Protein AF-A0A2S5A8N9-F1 (afdb_monomer)

Solvent-accessible surface area (backbone atoms only — not comparable to full-atom values): 14690 Å² total; per-residue (Å²): 132,89,46,43,62,28,32,38,26,41,40,69,71,53,72,90,40,63,68,54,30,44,54,48,50,25,69,64,72,44,32,20,32,38,29,32,30,73,55,51,66,60,57,28,61,76,68,68,67,80,70,84,58,56,66,45,78,74,49,72,46,85,36,83,78,82,72,50,54,31,35,38,30,32,80,50,50,66,60,55,53,46,37,74,74,45,44,80,60,39,80,76,36,64,66,72,43,70,89,41,86,98,49,81,75,54,74,66,56,53,51,49,50,61,57,58,67,74,49,52,47,33,42,35,36,55,69,50,98,82,55,77,84,33,33,37,40,38,34,86,31,40,32,42,46,41,70,70,88,88,62,45,37,69,60,51,48,47,50,72,37,69,60,56,77,80,57,48,60,60,51,51,53,48,49,51,52,51,51,51,52,34,47,61,39,57,20,74,42,38,36,40,31,42,42,74,34,85,86,40,77,38,44,47,58,84,44,56,65,81,40,51,54,69,54,46,52,51,52,62,73,64,38,89,74,46,48,75,40,52,53,32,49,43,72,78,31,68,68,57,27,61,72,48,41,89,58,66,73,84,32,49,33,36,36,34,63,51,68,77,78,109

Sequence (262 aa):
MGCDISILSKHNLNISNVETLAIDLSNRFGFTIEYGYYARTEYNQLLQNGLEEDFISLGLIDKQPFVKKYKLIDEKFQQKQLYKKFGESLFDKKEYWWWYDDEMPSQERITEEKKEFHITNYFLDIHSETAESSYLTIYDEIASSDLHYYSRWWRFCDTIQLRDNFENRYFQNFRKSVMKDTLLLGGEKAYFVNDQCNHLKGVGQGSENEYNWQELENYINSIESLEVISISRTVLDLNYQLNVRNREQRTLAFVDDFEDLL

Organism: NCBI:txid2080416

Secondary structure (DSSP, 8-state):
---PEEEEEE-----SSHHHHHHHHHHHH--EEEEEEEPPHHHHHHHT-----SEEEEEEE--SS---EEEEEETTHHHHHHHHHHGGGGGG-TTTTTTSTTSPPPHHHHHHHHHHTTS--EEEEES-TTSPP-EEEE-SSEEEE-SS----HHHHHHHHHH--HHHHHHHHHHHHHHHHHHHHHT-S-EEEEETT-TTSTTTTTT-GGGS-HHHHHHHHHH-TT-EEEEHHHHHH-HHHHHHHTT--GGGEEEEE--GGG-

Structure (mmCIF, N/CA/C/O backbone):
data_AF-A0A2S5A8N9-F1
#
_entry.id   AF-A0A2S5A8N9-F1
#
loop_
_atom_site.group_PDB
_atom_site.id
_atom_site.type_symbol
_atom_site.label_atom_id
_atom_site.label_alt_id
_atom_site.label_comp_id
_atom_site.label_asym_id
_atom_site.label_entity_id
_atom_site.label_seq_id
_atom_site.pdbx_PDB_ins_code
_atom_site.Cartn_x
_atom_site.Cartn_y
_atom_site.Cartn_z
_atom_site.occupancy
_atom_site.B_iso_or_equiv
_atom_site.auth_seq_id
_atom_site.auth_comp_id
_atom_site.auth_asym_id
_atom_site.auth_atom_id
_atom_site.pdbx_PDB_model_num
ATOM 1 N N . MET A 1 1 ? 23.007 3.398 5.510 1.00 53.69 1 MET A N 1
ATOM 2 C CA . MET A 1 1 ? 21.590 2.998 5.619 1.00 53.69 1 MET A CA 1
ATOM 3 C C . MET A 1 1 ? 21.126 2.645 4.216 1.00 53.69 1 MET A C 1
ATOM 5 O O . MET A 1 1 ? 21.576 3.302 3.282 1.00 53.69 1 MET A O 1
ATOM 9 N N . GLY A 1 2 ? 20.393 1.543 4.052 1.00 73.69 2 GLY A N 1
ATOM 10 C CA . GLY A 1 2 ? 19.827 1.163 2.754 1.00 73.69 2 GLY A CA 1
ATOM 11 C C . GLY A 1 2 ? 18.610 2.028 2.442 1.00 73.69 2 GLY A C 1
ATOM 12 O O . GLY A 1 2 ? 17.975 2.504 3.373 1.00 73.69 2 GLY A O 1
ATOM 13 N N . CYS A 1 3 ? 18.336 2.240 1.159 1.00 86.62 3 CYS A N 1
ATOM 14 C CA . CYS A 1 3 ? 17.140 2.915 0.664 1.00 86.62 3 CYS A CA 1
ATOM 15 C C . CYS A 1 3 ? 16.287 1.866 -0.058 1.00 86.62 3 CYS A C 1
ATOM 17 O O . CYS A 1 3 ? 16.830 1.100 -0.869 1.00 86.62 3 CYS A O 1
ATOM 19 N N . ASP A 1 4 ? 15.016 1.777 0.312 1.00 89.56 4 ASP A N 1
ATOM 20 C CA . ASP A 1 4 ? 14.056 0.794 -0.186 1.00 89.56 4 ASP A CA 1
ATOM 21 C C . ASP A 1 4 ? 13.170 1.374 -1.294 1.00 89.56 4 ASP A C 1
ATOM 23 O O . ASP A 1 4 ? 13.254 2.548 -1.660 1.00 89.56 4 ASP A O 1
ATOM 27 N N . ILE A 1 5 ? 12.401 0.485 -1.917 1.00 92.88 5 ILE A N 1
ATOM 28 C CA . ILE A 1 5 ? 11.484 0.809 -3.004 1.00 92.88 5 ILE A CA 1
ATOM 29 C C . ILE A 1 5 ? 10.086 0.810 -2.407 1.00 92.88 5 ILE A C 1
ATOM 31 O O . ILE A 1 5 ? 9.667 -0.222 -1.899 1.00 92.88 5 ILE A O 1
ATOM 35 N N . SER A 1 6 ? 9.355 1.909 -2.533 1.00 93.81 6 SER A N 1
ATOM 36 C CA . SER A 1 6 ? 7.923 1.927 -2.233 1.00 93.81 6 SER A CA 1
ATOM 37 C C . SER A 1 6 ? 7.142 1.753 -3.527 1.00 93.81 6 SER A C 1
ATOM 39 O O . SER A 1 6 ? 7.350 2.508 -4.484 1.00 93.81 6 SER A O 1
ATOM 41 N N . ILE A 1 7 ? 6.255 0.757 -3.567 1.00 96.31 7 ILE A N 1
ATOM 42 C CA . ILE A 1 7 ? 5.431 0.455 -4.742 1.00 96.31 7 ILE A CA 1
ATOM 43 C C . ILE A 1 7 ? 4.021 0.981 -4.504 1.00 96.31 7 ILE A C 1
ATOM 45 O O . ILE A 1 7 ? 3.298 0.465 -3.657 1.00 96.31 7 ILE A O 1
ATOM 49 N N . LEU A 1 8 ? 3.616 1.985 -5.272 1.00 97.62 8 LEU A N 1
ATOM 50 C CA . LEU A 1 8 ? 2.334 2.664 -5.121 1.00 97.62 8 LEU A CA 1
ATOM 51 C C . LEU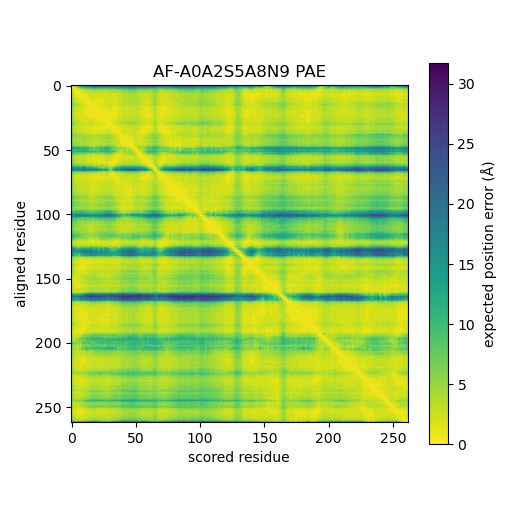 A 1 8 ? 1.438 2.363 -6.318 1.00 97.62 8 LEU A C 1
ATOM 53 O O . LEU A 1 8 ? 1.856 2.497 -7.468 1.00 97.62 8 LEU A O 1
ATOM 57 N N . SER A 1 9 ? 0.192 1.980 -6.072 1.00 97.81 9 SER A N 1
ATOM 58 C CA . SER A 1 9 ? -0.777 1.715 -7.139 1.00 97.81 9 SER A CA 1
ATOM 59 C C . SER A 1 9 ? -2.181 2.146 -6.747 1.00 97.81 9 SER A C 1
ATOM 61 O O . SER A 1 9 ? -2.520 2.204 -5.565 1.00 97.81 9 SER A O 1
ATOM 63 N N . LYS A 1 10 ? -3.008 2.443 -7.751 1.00 97.88 10 LYS A N 1
ATOM 64 C CA . LYS A 1 10 ? -4.439 2.648 -7.547 1.00 97.88 10 LYS A CA 1
ATOM 65 C C . LYS A 1 10 ? -5.107 1.324 -7.191 1.00 97.88 10 LYS A C 1
ATOM 67 O O . LYS A 1 10 ? -4.740 0.287 -7.742 1.00 97.88 10 LYS A O 1
ATOM 72 N N . HIS A 1 11 ? -6.151 1.367 -6.373 1.00 97.50 11 HIS A N 1
ATOM 73 C CA . HIS A 1 11 ? -7.049 0.230 -6.195 1.00 97.50 11 HIS A CA 1
ATOM 74 C C . HIS A 1 11 ? -8.526 0.605 -6.344 1.00 97.50 11 HIS A C 1
ATOM 76 O O . HIS A 1 11 ? -8.911 1.772 -6.348 1.00 97.50 11 HIS A O 1
ATOM 82 N N . ASN A 1 12 ? -9.376 -0.417 -6.434 1.00 97.12 12 ASN A N 1
ATOM 83 C CA . ASN A 1 12 ? -10.835 -0.308 -6.372 1.00 97.12 12 ASN A CA 1
ATOM 84 C C . ASN A 1 12 ? -11.443 -1.246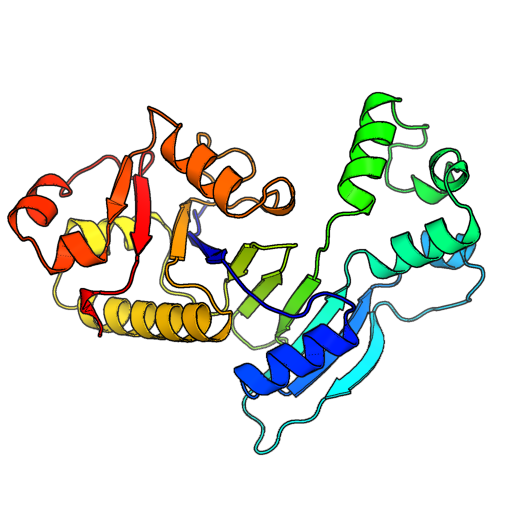 -5.312 1.00 97.12 12 ASN A C 1
ATOM 86 O O . ASN A 1 12 ? -12.569 -1.724 -5.462 1.00 97.12 12 ASN A O 1
ATOM 90 N N . LEU A 1 13 ? -10.662 -1.560 -4.274 1.00 97.12 13 LEU A N 1
ATOM 91 C CA . LEU A 1 13 ? -11.085 -2.387 -3.147 1.00 97.12 13 LEU A CA 1
ATOM 92 C C . LEU A 1 13 ? -12.302 -1.803 -2.420 1.00 97.12 13 LEU A C 1
ATOM 94 O O . LEU A 1 13 ? -12.455 -0.587 -2.300 1.00 97.12 13 LEU A O 1
ATOM 98 N N . ASN A 1 14 ? -13.142 -2.678 -1.872 1.00 96.12 14 ASN A N 1
ATOM 99 C CA . ASN A 1 14 ? -14.241 -2.264 -1.007 1.00 96.12 14 ASN A CA 1
ATOM 100 C C . ASN A 1 14 ? -13.755 -2.018 0.431 1.00 96.12 14 ASN A C 1
ATOM 102 O O . ASN A 1 14 ? -13.681 -2.933 1.248 1.00 96.12 14 ASN A O 1
ATOM 106 N N . ILE A 1 15 ? -13.479 -0.754 0.738 1.00 95.25 15 ILE A N 1
ATOM 107 C CA . ILE A 1 15 ? -12.908 -0.294 2.013 1.00 95.25 15 ILE A CA 1
ATOM 108 C C . ILE A 1 15 ? -13.946 0.136 3.065 1.00 95.25 15 ILE A C 1
ATOM 110 O O . ILE A 1 15 ? -13.590 0.725 4.086 1.00 95.25 15 ILE A O 1
ATOM 114 N N . SER A 1 16 ? -15.234 -0.159 2.846 1.00 94.31 16 SER A N 1
ATOM 115 C CA . SER A 1 16 ? -16.340 0.307 3.707 1.00 94.31 16 SER A CA 1
ATOM 116 C C . SER A 1 16 ? -16.209 -0.084 5.185 1.00 94.31 16 SER A C 1
ATOM 118 O O . SER A 1 16 ? -16.690 0.635 6.061 1.00 94.31 16 SER A O 1
ATOM 120 N N . ASN A 1 17 ? -15.580 -1.224 5.468 1.00 94.75 17 ASN A N 1
ATOM 121 C CA . ASN A 1 17 ? -15.125 -1.653 6.788 1.00 94.75 17 ASN A CA 1
ATOM 122 C C . ASN A 1 17 ? -14.114 -2.801 6.631 1.00 94.75 17 ASN A C 1
ATOM 124 O O . ASN A 1 17 ? -14.009 -3.409 5.562 1.00 94.75 17 ASN A O 1
ATOM 128 N N . VAL A 1 18 ? -13.420 -3.132 7.721 1.00 96.88 18 VAL A N 1
ATOM 129 C CA . VAL A 1 18 ? -12.362 -4.151 7.733 1.00 96.88 18 VAL A CA 1
ATOM 130 C C . VAL A 1 18 ? -12.840 -5.551 7.318 1.00 96.88 18 VAL A C 1
ATOM 132 O O . VAL A 1 18 ? -12.127 -6.247 6.604 1.00 96.88 18 VAL A O 1
ATOM 135 N N . GLU A 1 19 ? -14.056 -5.960 7.694 1.00 97.69 19 GLU A N 1
ATOM 136 C CA . GLU A 1 19 ? -14.619 -7.266 7.313 1.00 97.69 19 GLU A CA 1
ATOM 137 C C . GLU A 1 19 ? -14.869 -7.331 5.803 1.00 97.69 19 GLU A C 1
ATOM 139 O O . GLU A 1 19 ? -14.490 -8.290 5.132 1.00 97.69 19 GLU A O 1
ATOM 144 N N . THR A 1 20 ? -15.467 -6.278 5.248 1.00 97.75 20 THR A N 1
ATOM 145 C CA . THR A 1 20 ? -15.776 -6.200 3.817 1.00 97.75 20 THR A CA 1
ATOM 146 C C . THR A 1 20 ? -14.499 -6.176 2.982 1.00 97.75 20 THR A C 1
ATOM 148 O O . THR A 1 20 ? -14.413 -6.876 1.970 1.00 97.75 20 THR A O 1
ATOM 151 N N . LEU A 1 21 ? -13.482 -5.446 3.446 1.00 97.94 21 LEU A N 1
ATOM 152 C CA . LEU A 1 21 ? -12.165 -5.430 2.824 1.00 97.94 21 LEU A CA 1
ATOM 153 C C . LEU A 1 21 ? -11.481 -6.802 2.896 1.00 97.94 21 LEU A C 1
ATOM 155 O O . LEU A 1 21 ? -10.925 -7.260 1.897 1.00 97.94 21 LEU A O 1
ATOM 159 N N . ALA A 1 22 ? -11.558 -7.491 4.040 1.00 97.50 22 ALA A N 1
ATOM 160 C CA . ALA A 1 22 ? -11.022 -8.841 4.187 1.00 97.50 22 ALA A CA 1
ATOM 161 C C . ALA A 1 22 ? -11.667 -9.810 3.186 1.00 97.50 22 ALA A C 1
ATOM 163 O O . ALA A 1 22 ? -10.961 -10.592 2.546 1.00 97.50 22 ALA A O 1
ATOM 164 N N . ILE A 1 23 ? -12.993 -9.745 3.011 1.00 97.69 23 ILE A N 1
ATOM 165 C CA . ILE A 1 23 ? -13.718 -10.570 2.031 1.00 97.69 23 ILE A CA 1
ATOM 166 C C . ILE A 1 23 ? -13.233 -10.266 0.612 1.00 97.69 23 ILE A C 1
ATOM 168 O O . ILE A 1 23 ? -12.958 -11.199 -0.149 1.00 97.69 23 ILE A O 1
ATOM 172 N N . ASP A 1 24 ? -13.110 -8.987 0.255 1.00 97.69 24 ASP A N 1
ATOM 173 C CA . ASP A 1 24 ? -12.685 -8.565 -1.082 1.00 97.69 24 ASP A CA 1
ATOM 174 C C . ASP A 1 24 ? -11.254 -9.041 -1.399 1.00 97.69 24 ASP A C 1
ATOM 176 O O . ASP A 1 24 ? -11.030 -9.754 -2.382 1.00 97.69 24 ASP A O 1
ATOM 180 N N . LEU A 1 25 ? -10.297 -8.763 -0.508 1.00 96.06 25 LEU A N 1
ATOM 181 C CA . LEU A 1 25 ? -8.906 -9.210 -0.641 1.00 96.06 25 LEU A CA 1
ATOM 182 C C . LEU A 1 25 ? -8.797 -10.736 -0.697 1.00 96.06 25 LEU A C 1
ATOM 184 O O . LEU A 1 25 ? -8.117 -11.283 -1.568 1.00 96.06 25 LEU A O 1
ATOM 188 N N . SER A 1 26 ? -9.497 -11.442 0.193 1.00 94.88 26 SER A N 1
ATOM 189 C CA . SER A 1 26 ? -9.490 -12.905 0.230 1.00 94.88 26 SER A CA 1
ATOM 190 C C . SER A 1 26 ? -10.023 -13.507 -1.074 1.00 94.88 26 SER A C 1
ATOM 192 O O . SER A 1 26 ? -9.493 -14.508 -1.561 1.00 94.88 26 SER A O 1
ATOM 194 N N . ASN A 1 27 ? -11.037 -12.893 -1.688 1.00 94.69 27 ASN A N 1
ATOM 195 C CA . ASN A 1 27 ? -11.585 -13.344 -2.966 1.00 94.69 27 ASN A CA 1
ATOM 196 C C . ASN A 1 27 ? -10.664 -13.049 -4.155 1.00 94.69 27 ASN A C 1
ATOM 198 O O . ASN A 1 27 ? -10.559 -13.894 -5.043 1.00 94.69 27 ASN A O 1
ATOM 202 N N . ARG A 1 28 ? -9.988 -11.894 -4.168 1.00 94.56 28 ARG A N 1
ATOM 203 C CA . ARG A 1 28 ? -9.068 -11.499 -5.251 1.00 94.56 28 ARG A CA 1
ATOM 204 C C . ARG A 1 28 ? -7.766 -12.296 -5.226 1.00 94.56 28 ARG A C 1
ATOM 206 O O . ARG A 1 28 ? -7.332 -12.802 -6.257 1.00 94.56 28 ARG A O 1
ATOM 213 N N . PHE A 1 29 ? -7.161 -12.435 -4.050 1.00 92.00 29 PHE A N 1
ATOM 214 C CA . PHE A 1 29 ? -5.832 -13.030 -3.897 1.00 92.00 29 PHE A CA 1
ATOM 215 C C . PHE A 1 29 ? -5.847 -14.506 -3.486 1.00 92.00 29 PHE A C 1
ATOM 217 O O . PHE A 1 29 ? -4.835 -15.194 -3.621 1.00 92.00 29 PHE A O 1
ATOM 224 N N . GLY A 1 30 ? -6.975 -15.011 -2.977 1.00 91.00 30 GLY A N 1
ATOM 225 C CA . GLY A 1 30 ? -7.056 -16.361 -2.414 1.00 91.00 30 GLY A CA 1
ATOM 226 C C . GLY A 1 30 ? -6.365 -16.499 -1.052 1.00 91.00 30 GLY A C 1
ATOM 227 O O . GLY A 1 30 ? -5.980 -17.602 -0.672 1.00 91.00 30 GLY A O 1
ATOM 228 N N . PHE A 1 31 ? -6.175 -15.396 -0.325 1.00 90.94 31 PHE A N 1
ATOM 229 C CA . PHE A 1 31 ? -5.555 -15.397 1.001 1.00 90.94 31 PHE A CA 1
ATOM 230 C C . PHE A 1 31 ? -6.529 -15.854 2.090 1.00 90.94 31 PHE A C 1
ATOM 232 O O . PHE A 1 31 ? -7.708 -15.490 2.072 1.00 90.94 31 PHE A O 1
ATOM 239 N N . THR A 1 32 ? -6.010 -16.576 3.085 1.00 93.38 32 THR A N 1
ATOM 240 C CA . THR A 1 32 ? -6.675 -16.690 4.388 1.00 93.38 32 THR A CA 1
ATOM 241 C C . THR A 1 32 ? -6.392 -15.403 5.159 1.00 93.38 32 THR A C 1
ATOM 243 O O . THR A 1 32 ? -5.227 -15.037 5.325 1.00 93.38 32 THR A O 1
ATOM 246 N N . ILE A 1 33 ? -7.431 -14.708 5.619 1.00 95.06 33 ILE A N 1
ATOM 247 C CA . ILE A 1 33 ? -7.295 -13.399 6.273 1.00 95.06 33 ILE A CA 1
ATOM 248 C C . ILE A 1 33 ? -7.988 -13.430 7.628 1.00 95.06 33 ILE A C 1
ATOM 250 O O . ILE A 1 33 ? -9.201 -13.607 7.713 1.00 95.06 33 ILE A O 1
ATOM 254 N N . GLU A 1 34 ? -7.206 -13.242 8.684 1.00 96.31 34 GLU A N 1
ATOM 255 C CA . GLU A 1 34 ? -7.717 -12.857 9.997 1.00 96.31 34 GLU A CA 1
ATOM 256 C C . GLU A 1 34 ? -7.813 -11.337 10.041 1.00 96.31 34 GLU A C 1
ATOM 258 O O . GLU A 1 34 ? -6.854 -10.668 9.671 1.00 96.31 34 GLU A O 1
ATOM 263 N N . TYR A 1 35 ? -8.944 -10.777 10.453 1.00 97.69 35 TYR A N 1
ATOM 264 C CA . TYR A 1 35 ? -9.122 -9.328 10.469 1.00 97.69 35 TYR A CA 1
ATOM 265 C C . TYR A 1 35 ? -9.481 -8.818 11.858 1.00 97.69 35 TYR A C 1
ATOM 267 O O . TYR A 1 35 ? -10.176 -9.486 12.625 1.00 97.69 35 TYR A O 1
ATOM 275 N N . GLY A 1 36 ? -8.990 -7.629 12.193 1.00 97.12 36 GLY A N 1
ATOM 276 C CA . GLY A 1 36 ? -9.099 -7.086 13.539 1.00 97.12 36 GLY A CA 1
ATOM 277 C C . GLY A 1 36 ? -8.467 -5.710 13.688 1.00 97.12 36 GLY A C 1
ATOM 278 O O . GLY A 1 36 ? -8.361 -4.949 12.726 1.00 97.12 36 GLY A O 1
ATOM 279 N N . TYR A 1 37 ? -8.062 -5.389 14.911 1.00 95.50 37 TYR A N 1
ATOM 280 C CA . TYR A 1 37 ? -7.365 -4.146 15.238 1.00 95.50 37 TYR A CA 1
ATOM 281 C C . TYR A 1 37 ? -6.423 -4.342 16.426 1.00 95.50 37 TYR A C 1
ATOM 283 O O . TYR A 1 37 ? -6.650 -5.220 17.259 1.00 95.50 37 TYR A O 1
ATOM 291 N N . TYR A 1 38 ? -5.392 -3.504 16.532 1.00 93.19 38 TYR A N 1
ATOM 292 C CA . TYR A 1 38 ? -4.577 -3.441 17.743 1.00 93.19 38 TYR A CA 1
ATOM 293 C C . TYR A 1 38 ? -5.235 -2.542 18.789 1.00 93.19 38 TYR A C 1
ATOM 295 O O . TYR A 1 38 ? -5.602 -1.400 18.503 1.00 93.19 38 TYR A O 1
ATOM 303 N N . ALA A 1 39 ? -5.405 -3.061 20.000 1.00 92.62 39 ALA A N 1
ATOM 304 C CA . ALA A 1 39 ? -5.974 -2.327 21.108 1.00 92.62 39 ALA A CA 1
ATOM 305 C C . ALA A 1 39 ? -4.897 -1.566 21.891 1.00 92.62 39 ALA A C 1
ATOM 307 O O . ALA A 1 39 ? -3.873 -2.112 22.285 1.00 92.62 39 ALA A O 1
ATOM 308 N N . ARG A 1 40 ? -5.152 -0.284 22.152 1.00 90.19 40 ARG A N 1
ATOM 309 C CA . ARG A 1 40 ? -4.371 0.568 23.051 1.00 90.19 40 ARG A CA 1
ATOM 310 C C . ARG A 1 40 ? -5.029 0.604 24.423 1.00 90.19 40 ARG A C 1
ATOM 312 O O . ARG A 1 40 ? -6.237 0.842 24.528 1.00 90.19 40 ARG A O 1
ATOM 319 N N . THR A 1 41 ? -4.234 0.420 25.470 1.00 89.88 41 THR A N 1
ATOM 320 C CA . THR A 1 41 ? -4.689 0.419 26.867 1.00 89.88 41 THR A CA 1
ATOM 321 C C . THR A 1 41 ? -5.394 1.724 27.238 1.00 89.88 41 THR A C 1
ATOM 323 O O . THR A 1 41 ? -6.465 1.706 27.843 1.00 89.88 41 THR A O 1
ATOM 326 N N . GLU A 1 42 ? -4.845 2.860 26.823 1.00 90.81 42 GLU A N 1
ATOM 327 C CA . GLU A 1 42 ? -5.365 4.204 27.087 1.00 90.81 42 GLU A CA 1
ATOM 328 C C . GLU A 1 42 ? -6.733 4.405 26.419 1.00 90.81 42 GLU A C 1
ATOM 330 O O . GLU A 1 42 ? -7.684 4.914 27.021 1.00 90.81 42 GLU A O 1
ATOM 335 N N . TYR A 1 43 ? -6.884 3.909 25.189 1.00 92.81 43 TYR A N 1
ATOM 336 C CA . TYR A 1 43 ? -8.164 3.921 24.484 1.00 92.81 43 TYR A CA 1
ATOM 337 C C . TYR A 1 43 ? -9.172 2.961 25.117 1.00 92.81 43 TYR A C 1
ATOM 339 O O . TYR A 1 43 ? -10.344 3.314 25.251 1.00 92.81 43 TYR A O 1
ATOM 347 N N . ASN A 1 44 ? -8.738 1.787 25.577 1.00 93.06 44 ASN A N 1
ATOM 348 C CA . ASN A 1 44 ? -9.586 0.843 26.305 1.00 93.06 44 ASN A CA 1
ATOM 349 C C . ASN A 1 44 ? -10.114 1.431 27.619 1.00 93.06 44 ASN A C 1
ATOM 351 O O . ASN A 1 44 ? -11.285 1.229 27.949 1.00 93.06 44 ASN A O 1
ATOM 355 N N . GLN A 1 45 ? -9.300 2.205 28.343 1.00 92.19 45 GLN A N 1
ATOM 356 C CA . GLN A 1 45 ? -9.727 2.922 29.550 1.00 92.19 45 GLN A CA 1
ATOM 357 C C . GLN A 1 45 ? -10.818 3.955 29.234 1.00 92.19 45 GLN A C 1
ATOM 359 O O . GLN A 1 45 ? -11.861 3.978 29.894 1.00 92.19 45 GLN A O 1
ATOM 364 N N . LEU A 1 46 ? -10.632 4.756 28.180 1.00 93.25 46 LEU A N 1
ATOM 365 C CA . LEU A 1 46 ? -11.643 5.708 27.705 1.00 93.25 46 LEU A CA 1
ATOM 366 C C . LEU A 1 46 ? -12.929 5.011 27.225 1.00 93.25 46 LEU A C 1
ATOM 368 O O . LEU A 1 46 ? -14.047 5.478 27.489 1.00 93.25 46 LEU A O 1
ATOM 372 N N . LEU A 1 47 ? -12.796 3.874 26.542 1.00 94.31 47 LEU A N 1
ATOM 373 C CA . LEU A 1 47 ? -13.916 3.060 26.067 1.00 94.31 47 LEU A CA 1
ATOM 374 C C . LEU A 1 47 ? -14.612 2.297 27.201 1.00 94.31 47 LEU A C 1
ATOM 376 O O . LEU A 1 47 ? -15.822 2.093 27.097 1.00 94.31 47 LEU A O 1
ATOM 380 N N . GLN A 1 48 ? -13.912 2.010 28.302 1.00 92.75 48 GLN A N 1
ATOM 381 C CA . GLN A 1 48 ? -14.357 1.200 29.445 1.00 92.75 48 GLN A CA 1
ATOM 382 C C . GLN A 1 48 ? -14.682 -0.251 29.049 1.00 92.75 48 GLN A C 1
ATOM 384 O O . GLN A 1 48 ? -15.682 -0.811 29.492 1.00 92.75 48 GLN A O 1
ATOM 389 N N . ASN A 1 49 ? -13.862 -0.849 28.179 1.00 88.81 49 ASN A N 1
ATOM 390 C CA . ASN A 1 49 ? -14.115 -2.176 27.597 1.00 88.81 49 ASN A CA 1
ATOM 391 C C . ASN A 1 49 ? -13.255 -3.313 28.192 1.00 88.81 49 ASN A C 1
ATOM 393 O O . ASN A 1 49 ? -13.508 -4.468 27.870 1.00 88.81 49 ASN A O 1
ATOM 397 N N . GLY A 1 50 ? -12.288 -3.009 29.069 1.00 82.38 50 GLY A N 1
ATOM 398 C CA . GLY A 1 50 ? -11.517 -4.010 29.822 1.00 82.38 50 GLY A CA 1
ATOM 399 C C . GLY A 1 50 ? -10.712 -4.998 28.969 1.00 82.38 50 GLY A C 1
ATOM 400 O O . GLY A 1 50 ? -10.456 -6.104 29.428 1.00 82.38 50 GLY A O 1
ATOM 401 N N . LEU A 1 51 ? -10.362 -4.636 27.730 1.00 88.38 51 LEU A N 1
ATOM 402 C CA . LEU A 1 51 ? -9.591 -5.501 26.835 1.00 88.38 51 LEU A CA 1
ATOM 403 C C . LEU A 1 51 ? -8.113 -5.543 27.257 1.00 88.38 51 LEU A C 1
ATOM 405 O O . LEU A 1 51 ? -7.506 -4.490 27.467 1.00 88.38 51 LEU A O 1
ATOM 409 N N . GLU A 1 52 ? -7.557 -6.754 27.346 1.00 82.75 52 GLU A N 1
ATOM 410 C CA . GLU A 1 52 ? -6.165 -7.023 27.753 1.00 82.75 52 GLU A CA 1
ATOM 411 C C . GLU A 1 52 ? -5.281 -7.544 26.607 1.00 82.75 52 GLU A C 1
ATOM 413 O O . GLU A 1 52 ? -4.060 -7.513 26.716 1.00 82.75 52 GLU A O 1
ATOM 418 N N . GLU A 1 53 ? -5.878 -8.035 25.518 1.00 82.88 53 GLU A N 1
ATOM 419 C CA . GLU A 1 53 ? -5.144 -8.531 24.351 1.00 82.88 53 GLU A CA 1
ATOM 420 C C . GLU A 1 53 ? -4.664 -7.374 23.464 1.00 82.88 53 GLU A C 1
ATOM 422 O O . GLU A 1 53 ? -5.431 -6.454 23.170 1.00 82.88 53 GLU A O 1
ATOM 427 N N . ASP A 1 54 ? -3.420 -7.464 22.981 1.00 87.56 54 ASP A N 1
ATOM 428 C CA . ASP A 1 54 ? -2.850 -6.466 22.069 1.00 87.56 54 ASP A CA 1
ATOM 429 C C . ASP A 1 54 ? -3.590 -6.447 20.728 1.00 87.56 54 ASP A C 1
ATOM 431 O O . ASP A 1 54 ? -3.912 -5.381 20.217 1.00 87.56 54 ASP A O 1
ATOM 435 N N . PHE A 1 55 ? -3.882 -7.615 20.146 1.00 92.00 55 PHE A N 1
ATOM 436 C CA . PHE A 1 55 ? -4.639 -7.740 18.899 1.00 92.00 55 PHE A CA 1
ATOM 437 C C . PHE A 1 55 ? -6.023 -8.318 19.169 1.00 92.00 55 PHE A C 1
ATOM 439 O O . PHE A 1 55 ? -6.141 -9.435 19.662 1.00 92.00 55 PHE A O 1
ATOM 446 N N . ILE A 1 56 ? -7.062 -7.593 18.764 1.00 95.44 56 ILE A N 1
ATOM 447 C CA . ILE A 1 56 ? -8.452 -8.021 18.888 1.00 95.44 56 ILE A CA 1
ATOM 448 C C . ILE A 1 56 ? -8.920 -8.581 17.550 1.00 95.44 56 ILE A C 1
ATOM 450 O O . ILE A 1 56 ? -9.152 -7.837 16.593 1.00 95.44 56 ILE A O 1
ATOM 454 N N . SER A 1 57 ? -9.080 -9.902 17.500 1.00 95.69 57 SER A N 1
ATOM 455 C CA . SER A 1 57 ? -9.613 -10.602 16.332 1.00 95.69 57 SER A CA 1
ATOM 456 C C . SER A 1 57 ? -11.122 -10.372 16.216 1.00 95.69 57 SER A C 1
ATOM 458 O O . SER A 1 57 ? -11.883 -10.651 17.144 1.00 95.69 57 SER A O 1
ATOM 460 N N . LEU A 1 58 ? -11.561 -9.849 15.073 1.00 96.62 58 LEU A N 1
ATOM 461 C CA . LEU A 1 58 ? -12.975 -9.637 14.752 1.00 96.62 58 LEU A CA 1
ATOM 462 C C . LEU A 1 58 ? -13.550 -10.776 13.902 1.00 96.62 58 LEU A C 1
ATOM 464 O O . LEU A 1 58 ? -14.765 -10.974 13.886 1.00 96.62 58 LEU A O 1
ATOM 468 N N . GLY A 1 59 ? -12.695 -11.534 13.214 1.00 97.19 59 GLY A N 1
ATOM 469 C CA . GLY A 1 59 ? -13.096 -12.697 12.436 1.00 97.19 59 GLY A CA 1
ATOM 470 C C . GLY A 1 59 ? -11.974 -13.274 11.576 1.00 97.19 59 GLY A C 1
ATOM 471 O O . GLY A 1 59 ? -10.861 -12.752 11.509 1.00 97.19 59 GLY A O 1
ATOM 472 N N . LEU A 1 60 ? -12.287 -14.384 10.905 1.00 96.06 60 LEU A N 1
ATOM 473 C CA . LEU A 1 60 ? -11.369 -15.125 10.044 1.00 96.06 60 LEU A CA 1
ATOM 474 C C . LEU A 1 60 ? -12.088 -15.570 8.772 1.00 96.06 60 LEU A C 1
ATOM 476 O O . LEU A 1 60 ? -13.137 -16.211 8.830 1.00 96.06 60 LEU A O 1
ATOM 480 N N . ILE A 1 61 ? -11.471 -15.291 7.629 1.00 95.25 61 ILE A N 1
ATOM 481 C CA . ILE A 1 61 ? -11.879 -15.804 6.326 1.00 95.25 61 ILE A CA 1
ATOM 482 C C . ILE A 1 61 ? -10.886 -16.877 5.922 1.00 95.25 61 ILE A C 1
ATOM 484 O O . ILE A 1 61 ? -9.737 -16.577 5.593 1.00 95.25 61 ILE A O 1
ATOM 488 N N . ASP A 1 62 ? -11.332 -18.129 5.951 1.00 92.62 62 ASP A N 1
ATOM 489 C CA . ASP A 1 62 ? -10.494 -19.262 5.583 1.00 92.62 62 ASP A CA 1
ATOM 490 C C . ASP A 1 62 ? -10.605 -19.595 4.089 1.00 92.62 62 ASP A C 1
ATOM 492 O O . ASP A 1 62 ? -11.704 -19.768 3.552 1.00 92.62 62 ASP A O 1
ATOM 496 N N . LYS A 1 63 ? -9.458 -19.694 3.408 1.00 88.56 63 LYS A N 1
ATOM 497 C CA . LYS A 1 63 ? -9.353 -20.124 2.011 1.00 88.56 63 LYS A CA 1
ATOM 498 C C . LYS A 1 63 ? -8.571 -21.429 1.931 1.00 88.56 63 LYS A C 1
ATOM 500 O O . LYS A 1 63 ? -7.444 -21.530 2.407 1.00 88.56 63 LYS A O 1
ATOM 505 N N . GLN A 1 64 ? -9.175 -22.416 1.271 1.00 81.69 64 GLN A N 1
ATOM 506 C CA . GLN A 1 64 ? -8.575 -23.723 1.022 1.00 81.69 64 GLN A CA 1
ATOM 507 C C . GLN A 1 64 ? -8.361 -23.959 -0.481 1.00 81.69 64 GLN A C 1
ATOM 509 O O . GLN A 1 64 ? -9.248 -23.621 -1.270 1.00 81.69 64 GLN A O 1
ATOM 514 N N . PRO A 1 65 ? -7.242 -24.592 -0.889 1.00 76.00 65 PRO A N 1
ATOM 515 C CA . PRO A 1 65 ? -6.103 -24.997 -0.054 1.00 76.00 65 PRO A CA 1
ATOM 516 C C . PRO A 1 65 ? -5.280 -23.787 0.432 1.00 76.00 65 PRO A C 1
ATOM 518 O O . PRO A 1 65 ? -5.166 -22.800 -0.290 1.00 76.00 65 PRO A O 1
ATOM 521 N N . PHE A 1 66 ? -4.708 -23.869 1.640 1.00 61.19 66 PHE A N 1
ATOM 522 C CA . PHE A 1 66 ? -3.914 -22.787 2.242 1.00 61.19 66 PHE A CA 1
ATOM 523 C C . PHE A 1 66 ? -2.795 -22.294 1.311 1.00 61.19 66 PHE A C 1
ATOM 525 O O . PHE A 1 66 ? -1.839 -23.024 1.044 1.00 61.19 66 PHE A O 1
ATOM 532 N N . VAL A 1 67 ? -2.891 -21.039 0.857 1.00 68.94 67 VAL A N 1
ATOM 533 C CA . VAL A 1 67 ? -1.819 -20.379 0.094 1.00 68.94 67 VAL A CA 1
ATOM 534 C C . VAL A 1 67 ? -0.926 -19.576 1.039 1.00 68.94 67 VAL A C 1
ATOM 536 O O . VAL A 1 67 ? 0.259 -19.869 1.170 1.00 68.94 67 VAL A O 1
ATOM 539 N N . LYS A 1 68 ? -1.501 -18.584 1.728 1.00 83.50 68 LYS A N 1
ATOM 540 C CA . LYS A 1 68 ? -0.842 -17.733 2.729 1.00 83.50 68 LYS A CA 1
ATOM 541 C C . LYS A 1 68 ? -1.879 -17.206 3.725 1.00 83.50 68 LYS A C 1
ATOM 543 O O . LYS A 1 68 ? -3.020 -16.951 3.332 1.00 83.50 68 LYS A O 1
ATOM 548 N N . LYS A 1 69 ? -1.474 -17.036 4.990 1.00 89.50 69 LYS A N 1
ATOM 549 C CA . LYS A 1 69 ? -2.286 -16.407 6.042 1.00 89.50 69 LYS A CA 1
ATOM 550 C C . LYS A 1 69 ? -1.784 -14.986 6.306 1.00 89.50 69 LYS A C 1
ATOM 552 O O . LYS A 1 69 ? -0.598 -14.806 6.581 1.00 89.50 69 LYS A O 1
ATOM 557 N N . TYR A 1 70 ? -2.694 -14.022 6.271 1.00 92.81 70 TYR A N 1
ATOM 558 C CA . TYR A 1 70 ? -2.440 -12.618 6.588 1.00 92.81 70 TYR A CA 1
ATOM 559 C C . TYR A 1 70 ? -3.321 -12.149 7.754 1.00 92.81 70 TYR A C 1
ATOM 561 O O . TYR A 1 70 ? -4.378 -12.732 8.020 1.00 92.81 70 TYR A O 1
ATOM 569 N N . LYS A 1 71 ? -2.873 -11.097 8.439 1.00 94.69 71 LYS A N 1
ATOM 570 C CA . LYS A 1 71 ? -3.662 -10.283 9.361 1.00 94.69 71 LYS A CA 1
ATOM 571 C C . LYS A 1 71 ? -4.007 -8.964 8.679 1.00 94.69 71 LYS A C 1
ATOM 573 O O . LYS A 1 71 ? -3.104 -8.280 8.219 1.00 94.69 71 LYS A O 1
ATOM 578 N N . LEU A 1 72 ? -5.287 -8.616 8.618 1.00 97.19 72 LEU A N 1
ATOM 579 C CA . LEU A 1 72 ? -5.762 -7.311 8.163 1.00 97.19 72 LEU A CA 1
ATOM 580 C C . LEU A 1 72 ? -6.174 -6.470 9.372 1.00 97.19 72 LEU A C 1
ATOM 582 O O . LEU A 1 72 ? -7.063 -6.852 10.132 1.00 97.19 72 LEU A O 1
ATOM 586 N N . ILE A 1 73 ? -5.536 -5.322 9.538 1.00 96.62 73 ILE A N 1
ATOM 587 C CA . ILE A 1 73 ? -5.685 -4.446 10.696 1.00 96.62 73 ILE A CA 1
ATOM 588 C C . ILE A 1 73 ? -6.341 -3.138 10.250 1.00 96.62 73 ILE A C 1
ATOM 590 O O . ILE A 1 73 ? -5.891 -2.518 9.291 1.00 96.62 73 ILE A O 1
ATOM 594 N N . ASP A 1 74 ? -7.402 -2.711 10.937 1.00 96.25 74 ASP A N 1
ATOM 595 C CA . ASP A 1 74 ? -7.915 -1.335 10.848 1.00 96.25 74 ASP A CA 1
ATOM 596 C C . ASP A 1 74 ? -7.200 -0.468 11.888 1.00 96.25 74 ASP A C 1
ATOM 598 O O . ASP A 1 74 ? -7.553 -0.471 13.072 1.00 96.25 74 ASP A O 1
ATOM 602 N N . GLU A 1 75 ? -6.196 0.285 11.433 1.00 93.56 75 GLU A N 1
ATOM 603 C CA . GLU A 1 75 ? -5.348 1.146 12.274 1.00 93.56 75 GLU A CA 1
ATOM 604 C C . GLU A 1 75 ? -6.153 2.249 12.981 1.00 93.56 75 GLU A C 1
ATOM 606 O O . GLU A 1 75 ? -5.737 2.796 14.004 1.00 93.56 75 GLU A O 1
ATOM 611 N N . LYS A 1 76 ? -7.343 2.573 12.463 1.00 91.81 76 LYS A N 1
ATOM 612 C CA . LYS A 1 76 ? -8.211 3.640 12.973 1.00 91.81 76 LYS A CA 1
ATOM 613 C C . LYS A 1 76 ? -9.415 3.108 13.752 1.00 91.81 76 LYS A C 1
ATOM 615 O O . LYS A 1 76 ? -10.246 3.898 14.204 1.00 91.81 76 LYS A O 1
ATOM 620 N N . PHE A 1 77 ? -9.531 1.796 13.964 1.00 93.69 77 PHE A N 1
ATOM 621 C CA . PHE A 1 77 ? -10.737 1.182 14.530 1.00 93.69 77 PHE A CA 1
ATOM 622 C C . PHE A 1 77 ? -11.115 1.722 15.916 1.00 93.69 77 PHE A C 1
ATOM 624 O O . PHE A 1 77 ? -12.242 2.177 16.127 1.00 93.69 77 PHE A O 1
ATOM 631 N N . GLN A 1 78 ? -10.183 1.717 16.876 1.00 92.38 78 GLN A N 1
ATOM 632 C CA . GLN A 1 78 ? -10.467 2.224 18.225 1.00 92.38 78 GLN A CA 1
ATOM 633 C C . GLN A 1 78 ? -10.728 3.729 18.240 1.00 92.38 78 GLN A C 1
ATOM 635 O O . GLN A 1 78 ? -11.599 4.190 18.977 1.00 92.38 78 GLN A O 1
ATOM 640 N N . GLN A 1 79 ? -10.022 4.492 17.404 1.00 92.50 79 GLN A N 1
ATOM 641 C CA . GLN A 1 79 ? -10.255 5.926 17.257 1.00 92.50 79 GLN A CA 1
ATOM 642 C C . GLN A 1 79 ? -11.696 6.183 16.767 1.00 92.50 79 GLN A C 1
ATOM 644 O O . GLN A 1 79 ? -12.426 6.961 17.387 1.00 92.50 79 GLN A O 1
ATOM 649 N N . LYS A 1 80 ? -12.174 5.432 15.759 1.00 92.31 80 LYS A N 1
ATOM 650 C CA . LYS A 1 80 ? -13.580 5.438 15.296 1.00 92.31 80 LYS A CA 1
ATOM 651 C C . LYS A 1 80 ? -14.566 5.121 16.430 1.00 92.31 80 LYS A C 1
ATOM 653 O O . LYS A 1 80 ? -15.589 5.798 16.564 1.00 92.31 80 LYS A O 1
ATOM 658 N N . GLN A 1 81 ? -14.267 4.136 17.282 1.00 93.31 81 GLN A N 1
ATOM 659 C CA . GLN A 1 81 ? -15.104 3.814 18.448 1.00 93.31 81 GLN A CA 1
ATOM 660 C C . GLN A 1 81 ? -15.142 4.947 19.483 1.00 93.31 81 GLN A C 1
ATOM 662 O O . GLN A 1 81 ? -16.212 5.270 20.007 1.00 93.31 81 GLN A O 1
ATOM 667 N N . LEU A 1 82 ? -13.997 5.570 19.765 1.00 94.75 82 LEU A N 1
ATOM 668 C CA . LEU A 1 82 ? -13.895 6.697 20.689 1.00 94.75 82 LEU A CA 1
ATOM 669 C C . LEU A 1 82 ? -14.691 7.902 20.193 1.00 94.75 82 LEU A C 1
ATOM 671 O O . LEU A 1 82 ? -15.468 8.472 20.959 1.00 94.75 82 LEU A O 1
ATOM 675 N N . TYR A 1 83 ? -14.575 8.249 18.913 1.00 94.19 83 TYR A N 1
ATOM 676 C CA . TYR A 1 83 ? -15.348 9.348 18.334 1.00 94.19 83 TYR A CA 1
ATOM 677 C C . TYR A 1 83 ? -16.842 9.035 18.310 1.00 94.19 83 TYR A C 1
ATOM 679 O O . TYR A 1 83 ? -17.656 9.899 18.616 1.00 94.19 83 TYR A O 1
ATOM 687 N N . LYS A 1 84 ? -17.238 7.779 18.072 1.00 93.75 84 LYS A N 1
ATOM 688 C CA . LYS A 1 84 ? -18.642 7.369 18.226 1.00 93.75 84 LYS A CA 1
ATOM 689 C C . LYS A 1 84 ? -19.161 7.584 19.657 1.00 93.75 84 LYS A C 1
ATOM 691 O O . LYS A 1 84 ? -20.342 7.877 19.830 1.00 93.75 84 LYS A O 1
ATOM 696 N N . LYS A 1 85 ? -18.304 7.436 20.676 1.00 95.69 85 LYS A N 1
ATOM 697 C CA . LYS A 1 85 ? -18.656 7.619 22.097 1.00 95.69 85 LYS A CA 1
ATOM 698 C C . LYS A 1 85 ? -18.661 9.089 22.531 1.00 95.69 85 LYS A C 1
ATOM 700 O O . LYS A 1 85 ? -19.538 9.481 23.295 1.00 95.69 85 LYS A O 1
ATOM 705 N N . PHE A 1 86 ? -17.691 9.884 22.081 1.00 95.31 86 PHE A N 1
ATOM 706 C CA . PHE A 1 86 ? -17.442 11.239 22.596 1.00 95.31 86 PHE A CA 1
ATOM 707 C C . PHE A 1 86 ? -17.692 12.368 21.580 1.00 95.31 86 PHE A C 1
ATOM 709 O O . PHE A 1 86 ? -17.780 13.533 21.974 1.00 95.31 86 PHE A O 1
ATOM 716 N N . GLY A 1 87 ? -17.826 12.057 20.292 1.00 93.75 87 GLY A N 1
ATOM 717 C CA . GLY A 1 87 ? -17.907 13.042 19.212 1.00 93.75 87 GLY A CA 1
ATOM 718 C C . GLY A 1 87 ? -16.715 14.001 19.219 1.00 93.75 87 GLY A C 1
ATOM 719 O O . GLY A 1 87 ? -15.609 13.638 19.614 1.00 93.75 87 GLY A O 1
ATOM 720 N N . GLU A 1 88 ? -16.963 15.258 18.854 1.00 94.00 88 GLU A N 1
ATOM 721 C CA . GLU A 1 88 ? -15.949 16.325 18.841 1.00 94.00 88 GLU A CA 1
ATOM 722 C C . GLU A 1 88 ? -15.254 16.543 20.193 1.00 94.00 88 GLU A C 1
ATOM 724 O O . GLU A 1 88 ? -14.080 16.901 20.221 1.00 94.00 88 GLU A O 1
ATOM 729 N N . SER A 1 89 ? -15.940 16.271 21.311 1.00 95.00 89 SER A N 1
ATOM 730 C CA . SER A 1 89 ? -15.351 16.429 22.651 1.00 95.00 89 SER A CA 1
ATOM 731 C C . SER A 1 89 ? -14.216 15.442 22.938 1.00 95.00 89 SER A C 1
ATOM 733 O O . SER A 1 89 ? -13.516 15.591 23.937 1.00 95.00 89 SER A O 1
ATOM 735 N N . LEU A 1 90 ? -14.019 14.433 22.078 1.00 95.00 90 LEU A N 1
ATOM 736 C CA . LEU A 1 90 ? -12.872 13.531 22.147 1.00 95.00 90 LEU A CA 1
ATOM 737 C C . LEU A 1 90 ? -11.553 14.305 22.117 1.00 95.00 90 LEU A C 1
ATOM 739 O O . LEU A 1 90 ? -10.659 14.014 22.904 1.00 95.00 90 LEU A O 1
ATOM 743 N N . PHE A 1 91 ? -11.453 15.303 21.240 1.00 93.81 91 PHE A N 1
ATOM 744 C CA . PHE A 1 91 ? -10.210 16.033 21.007 1.00 93.81 91 PHE A CA 1
ATOM 745 C C . PHE A 1 91 ? -9.850 16.996 22.146 1.00 93.81 91 PHE A C 1
ATOM 747 O O . PHE A 1 91 ? -8.719 17.469 22.196 1.00 93.81 91 PHE A O 1
ATOM 754 N N . ASP A 1 92 ? -10.767 17.227 23.088 1.00 92.31 92 ASP A N 1
ATOM 755 C CA . ASP A 1 92 ? -10.519 18.000 24.309 1.00 92.31 92 ASP A CA 1
ATOM 756 C C . ASP A 1 92 ? -10.027 17.113 25.473 1.00 92.31 92 ASP A C 1
ATOM 758 O O . ASP A 1 92 ? -9.726 17.612 26.559 1.00 92.31 92 ASP A O 1
ATOM 762 N N . LYS A 1 93 ? -9.968 15.785 25.286 1.00 91.62 93 LYS A N 1
ATOM 763 C CA . LYS A 1 93 ? -9.554 14.833 26.325 1.00 91.62 93 LYS A CA 1
ATOM 764 C C . LYS A 1 93 ? -8.052 14.624 26.305 1.00 91.62 93 LYS A C 1
ATOM 766 O O . LYS A 1 93 ? -7.523 14.051 25.357 1.00 91.62 93 LYS A O 1
ATOM 771 N N . LYS A 1 94 ? -7.374 14.984 27.395 1.00 89.94 94 LYS A N 1
ATOM 772 C CA . LYS A 1 94 ? -5.933 14.738 27.549 1.00 89.94 94 LYS A CA 1
ATOM 773 C C . LYS A 1 94 ? -5.585 13.252 27.397 1.00 89.94 94 LYS A C 1
ATOM 775 O O . LYS A 1 94 ? -4.567 12.923 26.808 1.00 89.94 94 LYS A O 1
ATOM 780 N N . GLU A 1 95 ? -6.443 12.353 27.871 1.00 90.44 95 GLU A N 1
ATOM 781 C CA . GLU A 1 95 ? -6.225 10.905 27.791 1.00 90.44 95 GLU A CA 1
ATOM 782 C C . GLU A 1 95 ? -6.322 10.367 26.357 1.00 90.44 95 GLU A C 1
ATOM 784 O O . GLU A 1 95 ? -5.758 9.317 26.059 1.00 90.44 95 GLU A O 1
ATOM 789 N N . TYR A 1 96 ? -7.029 11.070 25.460 1.00 91.88 96 TYR A N 1
ATOM 790 C CA . TYR A 1 96 ? -6.977 10.744 24.037 1.00 91.88 96 TYR A CA 1
ATOM 791 C C . TYR A 1 96 ? -5.574 11.013 23.505 1.00 91.88 96 TYR A C 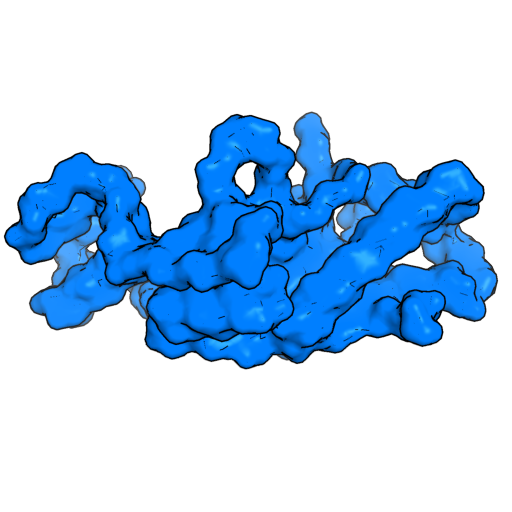1
ATOM 793 O O . TYR A 1 96 ? -5.032 10.157 22.830 1.00 91.88 96 TYR A O 1
ATOM 801 N N . TRP A 1 97 ? -4.966 12.135 23.888 1.00 92.31 97 TRP A N 1
ATOM 802 C CA . TRP A 1 97 ? -3.638 12.585 23.468 1.00 92.31 97 TRP A CA 1
ATOM 803 C C . TRP A 1 97 ? -2.490 11.988 24.286 1.00 92.31 97 TRP A C 1
ATOM 805 O O . TRP A 1 97 ? -1.481 12.646 24.511 1.00 92.31 97 TRP A O 1
ATOM 815 N N . TRP A 1 98 ? -2.614 10.743 24.745 1.00 86.56 98 TRP A N 1
ATOM 816 C CA . TRP A 1 98 ? -1.634 10.123 25.645 1.00 86.56 98 TRP A CA 1
ATOM 817 C C . TRP A 1 98 ? -0.200 10.061 25.079 1.00 86.56 98 TRP A C 1
ATOM 819 O O . TRP A 1 98 ? 0.751 9.977 25.850 1.00 86.56 98 TRP A O 1
ATOM 829 N N . TRP A 1 99 ? -0.034 10.119 23.751 1.00 84.25 99 TRP A N 1
ATOM 830 C CA . TRP A 1 99 ? 1.268 10.162 23.066 1.00 84.25 99 TRP A CA 1
ATOM 831 C C . TRP A 1 99 ? 1.842 11.577 22.897 1.00 84.25 99 TRP A C 1
ATOM 833 O O . TRP A 1 99 ? 2.931 11.722 22.345 1.00 84.25 99 TRP A O 1
ATOM 843 N N . TYR A 1 100 ? 1.109 12.616 23.297 1.00 82.38 100 TYR A N 1
ATOM 844 C CA . TYR A 1 100 ? 1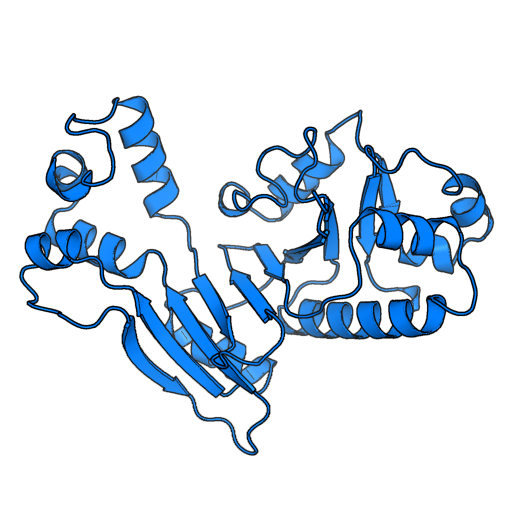.503 14.010 23.125 1.00 82.38 100 TYR A CA 1
ATOM 845 C C . TYR A 1 100 ? 2.012 14.568 24.460 1.00 82.38 100 TYR A C 1
ATOM 847 O O . TYR A 1 100 ? 1.213 14.868 25.341 1.00 82.38 100 TYR A O 1
ATOM 855 N N . ASP A 1 101 ? 3.342 14.637 24.597 1.00 73.50 101 ASP A N 1
ATOM 856 C CA . ASP A 1 101 ? 4.163 15.229 25.673 1.00 73.50 101 ASP A CA 1
ATOM 857 C C . ASP A 1 101 ? 3.413 15.867 26.864 1.00 73.50 101 ASP A C 1
ATOM 859 O O . ASP A 1 101 ? 3.480 17.076 27.037 1.00 73.50 101 ASP A O 1
ATOM 863 N N . ASP A 1 102 ? 2.705 15.082 27.692 1.00 76.94 102 ASP A N 1
ATOM 864 C CA . ASP A 1 102 ? 1.967 15.474 28.917 1.00 76.94 102 ASP A CA 1
ATOM 865 C C . ASP A 1 102 ? 1.106 16.771 28.883 1.00 76.94 102 ASP A C 1
ATOM 867 O O . ASP A 1 102 ? 0.488 17.153 29.887 1.00 76.94 102 ASP A O 1
ATOM 871 N N . GLU A 1 103 ? 0.982 17.425 27.738 1.00 85.50 103 GLU A N 1
ATOM 872 C CA . GLU A 1 103 ? 0.342 18.710 27.493 1.00 85.50 103 GLU A CA 1
ATOM 873 C C . GLU A 1 103 ? -0.721 18.546 26.406 1.00 85.50 103 GLU A C 1
ATOM 875 O O . GLU A 1 103 ? -0.719 17.598 25.625 1.00 85.50 103 GLU A O 1
ATOM 880 N N . MET A 1 104 ? -1.676 19.474 26.357 1.00 90.25 104 MET A N 1
ATOM 881 C CA . MET A 1 104 ? -2.631 19.477 25.253 1.00 90.25 104 MET A CA 1
ATOM 882 C C . MET A 1 104 ? -1.939 19.947 23.966 1.00 90.25 104 MET A C 1
ATOM 884 O O . MET A 1 104 ? -1.181 20.920 24.010 1.00 90.25 104 MET A O 1
ATOM 888 N N . PRO A 1 105 ? -2.225 19.321 22.813 1.00 91.62 105 PRO A N 1
ATOM 889 C CA . PRO A 1 105 ? -1.686 19.763 21.534 1.00 91.62 105 PRO A CA 1
ATOM 890 C C . PRO A 1 105 ? -2.168 21.150 21.120 1.00 91.62 105 PRO A C 1
ATOM 892 O O . PRO A 1 105 ? -3.183 21.668 21.592 1.00 91.62 105 PRO A O 1
ATOM 895 N N . SER A 1 106 ? -1.430 21.744 20.180 1.00 92.25 106 SER A N 1
ATOM 896 C CA . SER A 1 106 ? -1.825 22.999 19.545 1.00 92.25 106 SER A CA 1
ATOM 897 C C . SER A 1 106 ? -3.136 22.837 18.766 1.00 92.25 106 SER A C 1
ATOM 899 O O . SER A 1 106 ? -3.484 21.752 18.295 1.00 92.25 106 SER A O 1
ATOM 901 N N . GLN A 1 107 ? -3.851 23.945 18.556 1.00 92.62 107 GLN A N 1
ATOM 902 C CA . GLN A 1 107 ? -5.080 23.933 17.756 1.00 92.62 107 GLN A CA 1
ATOM 903 C C . GLN A 1 107 ? -4.840 23.468 16.308 1.00 92.62 107 GLN A C 1
ATOM 905 O O . GLN A 1 107 ? -5.727 22.880 15.688 1.00 92.62 107 GLN A O 1
ATOM 910 N N . GLU A 1 108 ? -3.645 23.727 15.777 1.00 93.06 108 GLU A N 1
ATOM 911 C CA . GLU A 1 108 ? -3.208 23.250 14.466 1.00 93.06 108 GLU A CA 1
ATOM 912 C C . GLU A 1 108 ? -3.141 21.718 14.442 1.00 93.06 108 GLU A C 1
ATOM 914 O O . GLU A 1 108 ? -3.840 21.109 13.634 1.00 93.06 108 GLU A O 1
ATOM 919 N N . ARG A 1 109 ? -2.458 21.087 15.411 1.00 91.56 109 ARG A N 1
ATOM 920 C CA . ARG A 1 109 ? -2.379 19.619 15.495 1.00 91.56 109 ARG A CA 1
ATOM 921 C C . ARG A 1 109 ? -3.739 18.966 15.739 1.00 91.56 109 ARG A C 1
ATOM 923 O O . ARG A 1 109 ? -4.033 17.930 15.152 1.00 91.56 109 ARG A O 1
ATOM 930 N N . ILE A 1 110 ? -4.602 19.576 16.555 1.00 92.31 110 ILE A N 1
ATOM 931 C CA . ILE A 1 110 ? -5.989 19.103 16.727 1.00 92.31 110 ILE A CA 1
ATOM 932 C C . ILE A 1 110 ? -6.733 19.125 15.385 1.00 92.31 110 ILE A C 1
ATOM 934 O O . ILE A 1 110 ? -7.503 18.217 15.078 1.00 92.31 110 ILE A O 1
ATOM 938 N N . THR A 1 111 ? -6.521 20.167 14.580 1.00 91.50 111 THR A N 1
ATOM 939 C CA . THR A 1 111 ? -7.161 20.302 13.266 1.00 91.50 111 THR A CA 1
ATOM 940 C C . THR A 1 111 ? -6.631 19.269 12.272 1.00 91.50 111 THR A C 1
ATOM 942 O O . THR A 1 111 ? -7.416 18.731 11.495 1.00 91.50 111 THR A O 1
ATOM 945 N N . GLU A 1 112 ? -5.333 18.972 12.298 1.00 88.75 112 GLU A N 1
ATOM 946 C CA . GLU A 1 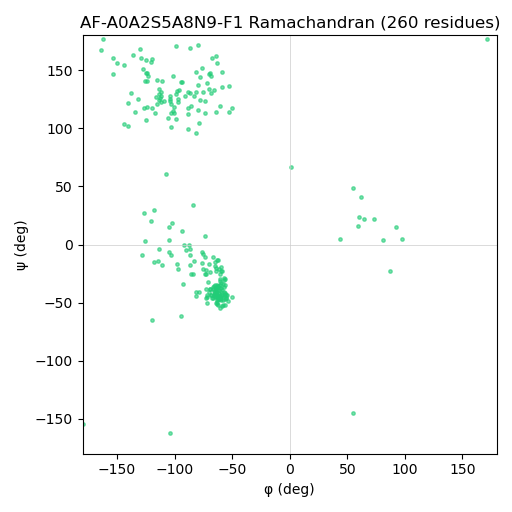112 ? -4.723 17.899 11.502 1.00 88.75 112 GLU A CA 1
ATOM 947 C C . GLU A 1 112 ? -5.265 16.527 11.892 1.00 88.75 112 GLU A C 1
ATOM 949 O O . GLU A 1 112 ? -5.755 15.804 11.031 1.00 88.75 112 GLU A O 1
ATOM 954 N N . GLU A 1 113 ? -5.294 16.209 13.187 1.00 89.69 113 GLU A N 1
ATOM 955 C CA . GLU A 1 113 ? -5.828 14.939 13.682 1.00 89.69 113 GLU A CA 1
ATOM 956 C C . GLU A 1 113 ? -7.281 14.737 13.241 1.00 89.69 113 GLU A C 1
ATOM 958 O O . GLU A 1 113 ? -7.642 13.654 12.797 1.00 89.69 113 GLU A O 1
ATOM 963 N N . LYS A 1 114 ? -8.115 15.786 13.282 1.00 89.50 114 LYS A N 1
ATOM 964 C CA . LYS A 1 114 ? -9.498 15.726 12.775 1.00 89.50 114 LYS A CA 1
ATOM 965 C C . LYS A 1 114 ? -9.575 15.402 11.284 1.00 89.50 114 LYS A C 1
ATOM 967 O O . LYS A 1 114 ? -10.512 14.728 10.866 1.00 89.50 114 LYS A O 1
ATOM 972 N N . LYS A 1 115 ? -8.624 15.883 10.479 1.00 85.25 115 LYS A N 1
ATOM 973 C CA . LYS A 1 115 ? -8.550 15.543 9.051 1.00 85.25 115 LYS A CA 1
ATOM 974 C C . LYS A 1 115 ? -8.105 14.094 8.870 1.00 85.25 115 LYS A C 1
ATOM 976 O O . LYS A 1 115 ? -8.791 13.339 8.190 1.00 85.25 115 LYS A O 1
ATOM 981 N N . GLU A 1 116 ? -7.014 13.705 9.528 1.00 82.56 116 GLU A N 1
ATOM 982 C CA . GLU A 1 116 ? -6.440 12.354 9.475 1.00 82.56 116 GLU A CA 1
ATOM 983 C C . GLU A 1 116 ? -7.414 11.280 9.982 1.00 82.56 116 GLU A C 1
ATOM 985 O O . GLU A 1 116 ? -7.404 10.147 9.506 1.00 82.56 116 GLU A O 1
ATOM 990 N N . PHE A 1 117 ? -8.282 11.638 10.929 1.00 81.06 117 PHE A N 1
ATOM 991 C CA . PHE A 1 117 ? -9.256 10.744 11.549 1.00 81.06 117 PHE A CA 1
ATOM 992 C C . PHE A 1 117 ? -10.218 10.095 10.546 1.00 81.06 117 PHE A C 1
ATOM 994 O O . PHE A 1 117 ? -10.664 8.963 10.744 1.00 81.06 117 PHE A O 1
ATOM 1001 N N . HIS A 1 118 ? -10.565 10.820 9.482 1.00 77.44 118 HIS A N 1
ATOM 1002 C CA . HIS A 1 118 ? -11.507 10.349 8.470 1.00 77.44 118 HIS A CA 1
ATOM 1003 C C . HIS A 1 118 ? -10.852 9.523 7.368 1.00 77.44 118 HIS A C 1
ATOM 1005 O O . HIS A 1 118 ? -11.572 8.928 6.569 1.00 77.44 118 HIS A O 1
ATOM 1011 N N . ILE A 1 119 ? -9.522 9.472 7.339 1.00 82.44 119 ILE A N 1
ATOM 1012 C CA . ILE A 1 119 ? -8.789 8.781 6.292 1.00 82.44 119 ILE A CA 1
ATOM 1013 C C . ILE A 1 119 ? -8.760 7.288 6.606 1.00 82.44 119 ILE A C 1
ATOM 1015 O O . ILE A 1 119 ? -8.442 6.863 7.724 1.00 82.44 119 ILE A O 1
ATOM 1019 N N . THR A 1 120 ? -9.093 6.478 5.609 1.00 86.94 120 THR A N 1
ATOM 1020 C CA . THR A 1 120 ? -8.947 5.031 5.712 1.00 86.94 120 THR A CA 1
ATOM 1021 C C . THR A 1 120 ? -7.474 4.660 5.807 1.00 86.94 120 THR A C 1
ATOM 1023 O O . THR A 1 120 ? -6.659 5.128 5.019 1.00 86.94 120 THR A O 1
ATOM 1026 N N . ASN A 1 121 ? -7.131 3.787 6.752 1.00 92.56 121 ASN A N 1
ATOM 1027 C CA . ASN A 1 121 ? -5.804 3.197 6.841 1.00 92.56 121 ASN A CA 1
ATOM 1028 C C . ASN A 1 121 ? -5.937 1.748 7.318 1.00 92.56 121 ASN A C 1
ATOM 1030 O O . ASN A 1 121 ? -6.222 1.498 8.494 1.00 92.56 121 ASN A O 1
ATOM 1034 N N . TYR A 1 122 ? -5.785 0.811 6.385 1.00 96.06 122 TYR A N 1
ATOM 1035 C CA . TYR A 1 122 ? -5.708 -0.609 6.694 1.00 96.06 122 TYR A CA 1
ATOM 1036 C C . TYR A 1 122 ? -4.305 -1.137 6.423 1.00 96.06 122 TYR A C 1
ATOM 1038 O O . TYR A 1 122 ? -3.698 -0.810 5.404 1.00 96.06 122 TYR A O 1
ATOM 1046 N N . PHE A 1 123 ? -3.833 -2.016 7.298 1.00 95.81 123 PHE A N 1
ATOM 1047 C CA . PHE A 1 123 ? -2.536 -2.665 7.175 1.00 95.81 123 PHE A CA 1
ATOM 1048 C C . PHE A 1 123 ? -2.722 -4.180 7.078 1.00 95.81 123 PHE A C 1
ATOM 1050 O O . PHE A 1 123 ? -3.276 -4.812 7.978 1.00 95.81 123 PHE A O 1
ATOM 1057 N N . LEU A 1 124 ? -2.311 -4.767 5.958 1.00 95.06 124 LEU A N 1
ATOM 1058 C CA . LEU A 1 124 ? -2.302 -6.209 5.743 1.00 95.06 124 LEU A CA 1
ATOM 1059 C C . LEU A 1 124 ? -0.874 -6.718 5.940 1.00 95.06 124 LEU A C 1
ATOM 1061 O O . LEU A 1 124 ? 0.003 -6.356 5.166 1.00 95.06 124 LEU A O 1
ATOM 1065 N N . ASP A 1 125 ? -0.660 -7.594 6.916 1.00 92.56 125 ASP A N 1
ATOM 1066 C CA . ASP A 1 125 ? 0.658 -8.144 7.251 1.00 92.56 125 ASP A CA 1
ATOM 1067 C C . ASP A 1 125 ? 0.642 -9.672 7.287 1.00 92.56 125 ASP A C 1
ATOM 1069 O O . ASP A 1 125 ? -0.384 -10.307 7.556 1.00 92.56 125 ASP A O 1
ATOM 1073 N N . ILE A 1 126 ? 1.773 -10.298 6.987 1.00 88.25 126 ILE A N 1
ATOM 1074 C CA . ILE A 1 126 ? 1.886 -11.752 6.968 1.00 88.25 126 ILE A CA 1
ATOM 1075 C C . ILE A 1 126 ? 1.816 -12.319 8.392 1.00 88.25 126 ILE A C 1
ATOM 1077 O O . ILE A 1 126 ? 2.499 -11.878 9.307 1.00 88.25 126 ILE A O 1
ATOM 1081 N N . HIS A 1 127 ? 1.015 -13.367 8.603 1.00 78.12 127 HIS A N 1
ATOM 1082 C CA . HIS A 1 127 ? 0.831 -13.974 9.932 1.00 78.12 127 HIS A CA 1
ATOM 1083 C C . HIS A 1 127 ? 2.062 -14.803 10.400 1.00 78.12 127 HIS A C 1
ATOM 1085 O O . HIS A 1 127 ? 1.998 -15.515 11.400 1.00 78.12 127 HIS A O 1
ATOM 1091 N N . SER A 1 128 ? 3.191 -14.787 9.685 1.00 70.44 128 SER A N 1
ATOM 1092 C CA . SER A 1 128 ? 4.346 -15.645 9.983 1.00 70.44 128 SER A CA 1
ATOM 1093 C C . SER A 1 128 ? 5.542 -14.840 10.477 1.00 70.44 128 SER A C 1
ATOM 1095 O O . SER A 1 128 ? 6.088 -14.040 9.728 1.00 70.44 128 SER A O 1
ATOM 1097 N N . GLU A 1 129 ? 6.032 -15.166 11.675 1.00 59.00 129 GLU A N 1
ATOM 1098 C CA . GLU A 1 129 ? 7.283 -14.627 12.242 1.00 59.00 129 GLU A CA 1
ATOM 1099 C C . GLU A 1 129 ? 8.541 -15.010 11.435 1.00 59.00 129 GLU A C 1
ATOM 1101 O O . GLU A 1 129 ? 9.619 -14.469 11.661 1.00 59.00 129 GLU A O 1
ATOM 1106 N N . THR A 1 130 ? 8.425 -15.968 10.510 1.00 53.88 130 THR A N 1
ATOM 1107 C CA . THR A 1 130 ? 9.555 -16.511 9.730 1.00 53.88 130 THR A CA 1
ATOM 1108 C C . THR A 1 130 ? 9.479 -16.197 8.239 1.00 53.88 130 THR A C 1
ATOM 1110 O O . THR A 1 130 ? 10.383 -16.570 7.493 1.00 53.88 130 THR A O 1
ATOM 1113 N N . ALA A 1 131 ? 8.400 -15.557 7.783 1.00 60.50 131 ALA A N 1
ATOM 1114 C CA . ALA A 1 131 ? 8.293 -15.150 6.392 1.00 60.50 131 ALA A CA 1
ATOM 1115 C C . ALA A 1 131 ? 9.058 -13.843 6.162 1.00 60.50 131 ALA A C 1
ATOM 1117 O O . ALA A 1 131 ? 9.140 -12.999 7.051 1.00 60.50 131 ALA A O 1
ATOM 1118 N N . GLU A 1 132 ? 9.610 -13.676 4.958 1.00 64.19 132 GLU A N 1
ATOM 1119 C CA . GLU A 1 132 ? 10.077 -12.364 4.506 1.00 64.19 132 GLU A CA 1
ATOM 1120 C C . GLU A 1 132 ? 8.936 -11.351 4.670 1.00 64.19 132 GLU A C 1
ATOM 1122 O O . GLU A 1 132 ? 7.780 -11.669 4.366 1.00 64.19 132 GLU A O 1
ATOM 1127 N N . SER A 1 133 ? 9.261 -10.162 5.188 1.00 67.88 133 SER A N 1
ATOM 1128 C CA . SER A 1 133 ? 8.303 -9.077 5.409 1.00 67.88 133 SER A CA 1
ATOM 1129 C C . SER A 1 133 ? 7.505 -8.837 4.129 1.00 67.88 133 SER A C 1
ATOM 1131 O O . SER A 1 133 ? 8.086 -8.524 3.092 1.00 67.88 133 SER A O 1
ATOM 1133 N N . SER A 1 134 ? 6.193 -9.042 4.202 1.00 84.88 134 SER A N 1
ATOM 1134 C CA . SER A 1 134 ? 5.275 -8.959 3.071 1.00 84.88 134 SER A CA 1
ATOM 1135 C C . SER A 1 134 ? 4.013 -8.291 3.579 1.00 84.88 134 SER A C 1
ATOM 1137 O O . SER A 1 134 ? 3.215 -8.928 4.269 1.00 84.88 134 SER A O 1
ATOM 1139 N N . TYR A 1 135 ? 3.866 -7.009 3.263 1.00 90.88 135 TYR A N 1
ATOM 1140 C CA . TYR A 1 135 ? 2.743 -6.212 3.730 1.00 90.88 135 TYR A CA 1
ATOM 1141 C C . TYR A 1 135 ? 2.154 -5.343 2.621 1.00 90.88 135 TYR A C 1
ATOM 1143 O O . TYR A 1 135 ? 2.750 -5.139 1.561 1.00 90.88 135 TYR A O 1
ATOM 1151 N N . LEU A 1 136 ? 0.942 -4.866 2.871 1.00 94.38 136 LEU A N 1
ATOM 1152 C CA . LEU A 1 136 ? 0.199 -3.964 2.005 1.00 94.38 136 LEU A CA 1
ATOM 1153 C C . LEU A 1 136 ? -0.523 -2.945 2.888 1.00 94.38 136 LEU A C 1
ATOM 1155 O O . LEU A 1 136 ? -1.339 -3.323 3.728 1.00 94.38 136 LEU A O 1
ATOM 1159 N N . THR A 1 137 ? -0.250 -1.664 2.671 1.00 95.25 137 THR A N 1
ATOM 1160 C CA . THR A 1 137 ? -0.996 -0.563 3.287 1.00 95.25 137 THR A CA 1
ATOM 1161 C C . THR A 1 137 ? -2.037 -0.055 2.297 1.00 95.25 137 THR A C 1
ATOM 1163 O O . THR A 1 137 ? -1.732 0.150 1.121 1.00 95.25 137 THR A O 1
ATOM 1166 N N . ILE A 1 138 ? -3.275 0.116 2.755 1.00 96.56 138 ILE A N 1
ATOM 1167 C CA . ILE A 1 138 ? -4.434 0.445 1.921 1.00 96.56 138 ILE A CA 1
ATOM 1168 C C . ILE A 1 138 ? -5.079 1.719 2.463 1.00 96.56 138 ILE A C 1
ATOM 1170 O O . ILE A 1 138 ? -5.564 1.745 3.600 1.00 96.56 138 ILE A O 1
ATOM 1174 N N . TYR A 1 139 ? -5.101 2.746 1.622 1.00 94.44 139 TYR A N 1
ATOM 1175 C CA . TYR A 1 139 ? -5.743 4.033 1.866 1.00 94.44 139 TYR A CA 1
ATOM 1176 C C . TYR A 1 139 ? -7.064 4.130 1.084 1.00 94.44 139 TYR A C 1
ATOM 1178 O O . TYR A 1 139 ? -7.628 3.111 0.688 1.00 94.44 139 TYR A O 1
ATOM 1186 N N . ASP A 1 140 ? -7.603 5.336 0.884 1.00 93.00 140 ASP A N 1
ATOM 1187 C CA . ASP A 1 140 ? -8.898 5.500 0.208 1.00 93.00 140 ASP A CA 1
ATOM 1188 C C . ASP A 1 140 ? -8.860 5.051 -1.269 1.00 93.00 140 ASP A C 1
ATOM 1190 O O . ASP A 1 140 ? -9.751 4.335 -1.730 1.00 93.00 140 ASP A O 1
ATOM 1194 N N . GLU A 1 141 ? -7.817 5.441 -2.012 1.00 94.44 141 GLU A N 1
ATOM 1195 C CA . GLU A 1 141 ? -7.624 5.057 -3.425 1.00 94.44 141 GLU A CA 1
ATOM 1196 C C . GLU A 1 141 ? -6.241 4.460 -3.733 1.00 94.44 141 GLU A C 1
ATOM 1198 O O . GLU A 1 141 ? -6.009 3.975 -4.846 1.00 94.44 141 GLU A O 1
ATOM 1203 N N . ILE A 1 142 ? -5.314 4.522 -2.774 1.00 96.56 142 ILE A N 1
ATOM 1204 C CA . ILE A 1 142 ? -3.897 4.197 -2.952 1.00 96.56 142 ILE A CA 1
ATOM 1205 C C . ILE A 1 142 ? -3.550 2.957 -2.135 1.00 96.56 142 ILE A C 1
ATOM 1207 O O . ILE A 1 142 ? -3.868 2.859 -0.953 1.00 96.56 142 ILE A O 1
ATOM 1211 N N . ALA A 1 143 ? -2.838 2.032 -2.765 1.00 96.31 143 ALA A N 1
ATOM 1212 C CA . ALA A 1 143 ? -2.221 0.886 -2.124 1.00 96.31 143 ALA A CA 1
ATOM 1213 C C . ALA A 1 143 ? -0.697 1.024 -2.194 1.00 96.31 143 ALA A C 1
ATOM 1215 O O . ALA A 1 143 ? -0.144 1.175 -3.288 1.00 96.31 143 ALA A O 1
ATOM 1216 N N . SER A 1 144 ? -0.039 0.934 -1.038 1.00 95.31 144 SER A N 1
ATOM 1217 C CA . SER A 1 144 ? 1.414 0.812 -0.915 1.00 95.31 144 SER A CA 1
ATOM 1218 C C . SER A 1 144 ? 1.770 -0.645 -0.642 1.00 95.31 144 SER A C 1
ATOM 1220 O O . SER A 1 144 ? 1.354 -1.210 0.370 1.00 95.31 144 SER A O 1
ATOM 1222 N N . SER A 1 145 ? 2.468 -1.281 -1.578 1.00 93.06 145 SER A N 1
ATOM 1223 C CA . SER A 1 145 ? 2.676 -2.727 -1.600 1.00 93.06 145 SER A CA 1
ATOM 1224 C C . SER A 1 145 ? 4.143 -3.093 -1.430 1.00 93.06 145 SER A C 1
ATOM 1226 O O . SER A 1 145 ? 4.951 -2.836 -2.314 1.00 93.06 145 SER A O 1
ATOM 1228 N N . ASP A 1 146 ? 4.434 -3.867 -0.392 1.00 90.38 146 ASP A N 1
ATOM 1229 C CA . ASP A 1 146 ? 5.715 -4.546 -0.188 1.00 90.38 146 ASP A CA 1
ATOM 1230 C C . ASP A 1 146 ? 5.529 -6.071 -0.171 1.00 90.38 146 ASP A C 1
ATOM 1232 O O . ASP A 1 146 ? 6.270 -6.824 0.459 1.00 90.38 146 ASP A O 1
ATOM 1236 N N . LEU A 1 147 ? 4.523 -6.570 -0.900 1.00 89.94 147 LEU A N 1
ATOM 1237 C CA . LEU A 1 147 ? 4.251 -8.006 -1.009 1.00 89.94 147 LEU A CA 1
ATOM 1238 C C . LEU A 1 147 ? 5.387 -8.790 -1.688 1.00 89.94 147 LEU A C 1
ATOM 1240 O O . LEU A 1 147 ? 5.510 -10.004 -1.484 1.00 89.94 147 LEU A O 1
ATOM 1244 N N . HIS A 1 148 ? 6.208 -8.098 -2.480 1.00 89.94 148 HIS A N 1
ATOM 1245 C CA . HIS A 1 148 ? 7.309 -8.654 -3.250 1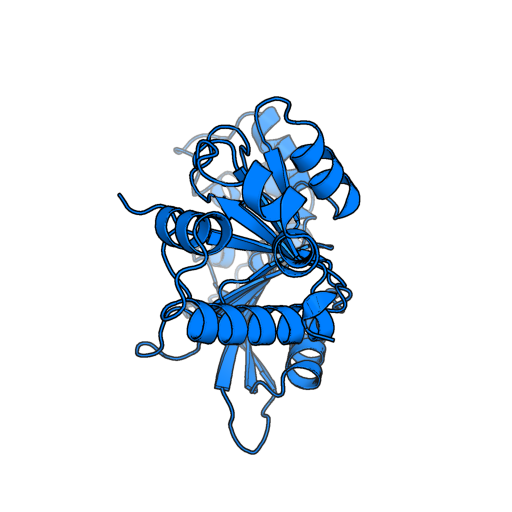.00 89.94 148 HIS A CA 1
ATOM 1246 C C . HIS A 1 148 ? 8.578 -7.831 -3.056 1.00 89.94 148 HIS A C 1
ATOM 1248 O O . HIS A 1 148 ? 8.602 -6.642 -3.352 1.00 89.94 148 HIS A O 1
ATOM 1254 N N . TYR A 1 149 ? 9.658 -8.493 -2.645 1.00 88.88 149 TYR A N 1
ATOM 1255 C CA . TYR A 1 149 ? 10.977 -7.879 -2.574 1.00 88.88 149 TYR A CA 1
ATOM 1256 C C . TYR A 1 149 ? 11.777 -8.146 -3.855 1.00 88.88 149 TYR A C 1
ATOM 1258 O O . TYR A 1 149 ? 11.769 -9.259 -4.386 1.00 88.88 149 TYR A O 1
ATOM 1266 N N . TYR A 1 150 ? 12.504 -7.134 -4.331 1.00 90.50 150 TYR A N 1
ATOM 1267 C CA . TYR A 1 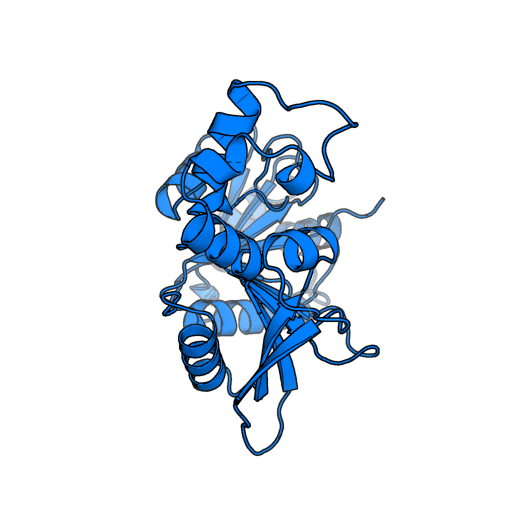150 ? 13.490 -7.288 -5.405 1.00 90.50 150 TYR A CA 1
ATOM 1268 C C . TYR A 1 150 ? 14.889 -6.905 -4.934 1.00 90.50 150 TYR A C 1
ATOM 1270 O O . TYR A 1 150 ? 15.789 -7.742 -4.873 1.00 90.50 150 TYR A O 1
ATOM 1278 N N . SER A 1 151 ? 15.083 -5.630 -4.605 1.00 90.56 151 SER A N 1
ATOM 1279 C CA . SER A 1 151 ? 16.372 -5.092 -4.194 1.00 90.56 151 SER A CA 1
ATOM 1280 C C . SER A 1 151 ? 16.201 -3.759 -3.471 1.00 90.56 151 SER A C 1
ATOM 1282 O O . SER A 1 151 ? 15.116 -3.195 -3.422 1.00 90.56 151 SER A O 1
ATOM 1284 N N . ARG A 1 152 ? 17.309 -3.196 -2.985 1.00 91.88 152 ARG A N 1
ATOM 1285 C CA . ARG A 1 152 ? 17.382 -1.777 -2.601 1.00 91.88 152 ARG A CA 1
ATOM 1286 C C . ARG A 1 152 ? 17.265 -0.863 -3.833 1.00 91.88 152 ARG A C 1
ATOM 1288 O O . ARG A 1 152 ? 17.573 -1.296 -4.951 1.00 91.88 152 ARG A O 1
ATOM 1295 N N . TRP A 1 153 ? 16.909 0.403 -3.618 1.00 93.69 153 TRP A N 1
ATOM 1296 C CA . TRP A 1 153 ? 16.665 1.419 -4.653 1.00 93.69 153 TRP A CA 1
ATOM 1297 C C . TRP A 1 153 ? 17.789 1.544 -5.693 1.00 93.69 153 TRP A C 1
ATOM 1299 O O . TRP A 1 153 ? 17.537 1.561 -6.896 1.00 93.69 153 TRP A O 1
ATOM 1309 N N . TRP A 1 154 ? 19.050 1.565 -5.252 1.00 91.94 154 TRP A N 1
ATOM 1310 C CA . TRP A 1 154 ? 20.199 1.746 -6.151 1.00 91.94 154 TRP A CA 1
ATOM 1311 C C . TRP A 1 154 ? 20.339 0.594 -7.152 1.00 91.94 154 TRP A C 1
ATOM 1313 O O . TRP A 1 154 ? 20.546 0.814 -8.342 1.00 91.94 154 TRP A O 1
ATOM 1323 N N . ARG A 1 155 ? 20.134 -0.647 -6.690 1.00 91.44 155 ARG A N 1
ATOM 1324 C CA . ARG A 1 155 ? 20.173 -1.827 -7.563 1.00 91.44 155 ARG A CA 1
ATOM 1325 C C . ARG A 1 155 ? 18.967 -1.880 -8.502 1.00 91.44 155 ARG A C 1
ATOM 1327 O O . ARG A 1 155 ? 19.108 -2.325 -9.640 1.00 91.44 155 ARG A O 1
ATOM 1334 N N . PHE A 1 156 ? 17.814 -1.386 -8.060 1.00 93.62 156 PHE A N 1
ATOM 1335 C CA . PHE A 1 156 ? 16.631 -1.238 -8.905 1.00 93.62 156 PHE A CA 1
ATOM 1336 C C . PHE A 1 156 ? 16.891 -0.251 -10.050 1.00 93.62 156 PHE A C 1
ATOM 1338 O O . PHE A 1 156 ? 16.695 -0.594 -11.217 1.00 93.62 156 PHE A O 1
ATOM 1345 N N . CYS A 1 157 ? 17.458 0.917 -9.730 1.00 93.94 157 CYS A N 1
ATOM 1346 C CA . CYS A 1 157 ? 17.903 1.899 -10.718 1.00 93.94 157 CYS A CA 1
ATOM 1347 C C . CYS A 1 157 ? 18.902 1.300 -11.713 1.00 93.94 157 CYS A C 1
ATOM 1349 O O . CYS A 1 157 ? 18.692 1.399 -12.922 1.00 93.94 157 CYS A O 1
ATOM 1351 N N . ASP A 1 158 ? 19.964 0.653 -11.219 1.00 91.75 158 ASP A N 1
ATOM 1352 C CA . ASP A 1 158 ? 20.989 0.025 -12.062 1.00 91.75 158 ASP A CA 1
ATOM 1353 C C . ASP A 1 158 ? 20.383 -0.994 -13.028 1.00 91.75 158 ASP A C 1
ATOM 1355 O O . ASP A 1 158 ? 20.755 -1.043 -14.198 1.00 91.75 158 ASP A O 1
ATOM 1359 N N . THR A 1 159 ? 19.429 -1.797 -12.561 1.00 92.12 159 THR A N 1
ATOM 1360 C CA . THR A 1 159 ? 18.795 -2.837 -13.379 1.00 92.12 159 THR A CA 1
ATOM 1361 C C . THR A 1 159 ? 18.062 -2.237 -14.577 1.00 92.12 159 THR A C 1
ATOM 1363 O O . THR A 1 159 ? 18.222 -2.715 -15.704 1.00 92.12 159 THR A O 1
ATOM 1366 N N . ILE A 1 160 ? 17.316 -1.152 -14.357 1.00 92.38 160 ILE A N 1
ATOM 1367 C CA . ILE A 1 160 ? 16.567 -0.452 -15.408 1.00 92.38 160 ILE A CA 1
ATOM 1368 C C . ILE A 1 160 ? 17.520 0.304 -16.347 1.00 92.38 160 ILE A C 1
ATOM 1370 O O . ILE A 1 160 ? 17.374 0.236 -17.573 1.00 92.38 160 ILE A O 1
ATOM 1374 N N . GLN A 1 161 ? 18.520 0.992 -15.787 1.00 91.56 161 GLN A N 1
ATOM 1375 C CA . GLN A 1 161 ? 19.462 1.807 -16.554 1.00 91.56 161 GLN A CA 1
ATOM 1376 C C . GLN A 1 161 ? 20.449 0.962 -17.374 1.00 91.56 161 GLN A C 1
ATOM 1378 O O . GLN A 1 161 ? 20.684 1.268 -18.541 1.00 91.56 161 GLN A O 1
ATOM 1383 N N . LEU A 1 162 ? 21.035 -0.094 -16.805 1.00 85.69 162 LEU A N 1
ATOM 1384 C CA . LEU A 1 162 ? 22.142 -0.842 -17.419 1.00 85.69 162 LEU A CA 1
ATOM 1385 C C . LEU A 1 162 ? 21.680 -2.050 -18.241 1.00 85.69 162 LEU A C 1
ATOM 1387 O O . LEU A 1 162 ? 22.277 -2.334 -19.279 1.00 85.69 162 LEU A O 1
ATOM 1391 N N . ARG A 1 163 ? 20.599 -2.723 -17.819 1.00 74.12 163 ARG A N 1
ATOM 1392 C CA . ARG A 1 163 ? 20.056 -3.942 -18.451 1.00 74.12 163 ARG A CA 1
ATOM 1393 C C . ARG A 1 163 ? 21.055 -5.092 -18.613 1.00 74.12 163 ARG A C 1
ATOM 1395 O O . ARG A 1 163 ? 21.126 -5.720 -19.670 1.00 74.12 163 ARG A O 1
ATOM 1402 N N . ASP A 1 164 ? 21.788 -5.424 -17.556 1.00 66.88 164 ASP A N 1
ATOM 1403 C CA . ASP A 1 164 ? 22.640 -6.615 -17.564 1.00 66.88 164 ASP A CA 1
ATOM 1404 C C . ASP A 1 164 ? 21.807 -7.915 -17.580 1.00 66.88 164 ASP A C 1
ATOM 1406 O O . ASP A 1 164 ? 20.891 -8.122 -16.780 1.00 66.88 164 ASP A O 1
ATOM 1410 N N . ASN A 1 165 ? 22.142 -8.829 -18.499 1.00 57.84 165 ASN A N 1
ATOM 1411 C CA . ASN A 1 165 ? 21.326 -10.001 -18.856 1.00 57.84 165 ASN A CA 1
ATOM 1412 C C . ASN A 1 165 ? 21.022 -10.993 -17.708 1.00 57.84 165 ASN A C 1
ATOM 1414 O O . ASN A 1 165 ? 20.053 -11.743 -17.815 1.00 57.84 165 ASN A O 1
ATOM 1418 N N . PHE A 1 166 ? 21.820 -11.038 -16.633 1.00 52.78 166 PHE A N 1
ATOM 1419 C CA . PHE A 1 166 ? 21.601 -11.975 -15.516 1.00 52.78 166 PHE A CA 1
ATOM 1420 C C . PHE A 1 166 ? 20.493 -11.505 -14.559 1.00 52.78 166 PHE A C 1
ATOM 1422 O O . PHE A 1 166 ? 19.645 -12.296 -14.150 1.00 52.78 166 PHE A O 1
ATOM 1429 N N . GLU A 1 167 ? 20.448 -10.206 -14.264 1.00 65.81 167 GLU A N 1
ATOM 1430 C CA . GLU A 1 167 ? 19.433 -9.584 -13.399 1.00 65.81 167 GLU A CA 1
ATOM 1431 C C . GLU A 1 167 ? 18.065 -9.489 -14.077 1.00 65.81 167 GLU A C 1
ATOM 1433 O O . GLU A 1 167 ? 17.024 -9.501 -13.421 1.00 65.81 167 GLU A O 1
ATOM 1438 N N . ASN A 1 168 ? 18.059 -9.459 -15.411 1.00 73.81 168 ASN A N 1
ATOM 1439 C CA . ASN A 1 168 ? 16.863 -9.184 -16.196 1.00 73.81 168 ASN A CA 1
ATOM 1440 C C . ASN A 1 168 ? 15.756 -10.238 -15.991 1.00 73.81 168 ASN A C 1
ATOM 1442 O O . ASN A 1 168 ? 14.583 -9.891 -15.919 1.00 73.81 168 ASN A O 1
ATOM 1446 N N . ARG A 1 169 ? 16.093 -11.526 -15.806 1.00 81.88 169 ARG A N 1
ATOM 1447 C CA . ARG A 1 169 ? 15.068 -12.559 -15.543 1.00 81.88 169 ARG A CA 1
ATOM 1448 C C . ARG A 1 169 ? 14.411 -12.390 -14.169 1.00 81.88 169 ARG A C 1
ATOM 1450 O O . ARG A 1 169 ? 13.194 -12.525 -14.065 1.00 81.88 169 ARG A O 1
ATOM 1457 N N . TYR A 1 170 ? 15.198 -12.120 -13.128 1.00 86.75 170 TYR A N 1
ATOM 1458 C CA . TYR A 1 170 ? 14.666 -11.902 -11.778 1.00 86.75 170 TYR A CA 1
ATOM 1459 C C . TYR A 1 170 ? 13.810 -10.640 -11.731 1.00 86.75 170 TYR A C 1
ATOM 1461 O O . TYR A 1 170 ? 12.700 -10.676 -11.205 1.00 86.75 170 TYR A O 1
ATOM 1469 N N . PHE A 1 171 ? 14.277 -9.571 -12.374 1.00 91.38 171 PHE A N 1
ATOM 1470 C CA . PHE A 1 171 ? 13.536 -8.326 -12.506 1.00 91.38 171 PHE A CA 1
ATOM 1471 C C . PHE A 1 171 ? 12.219 -8.499 -13.274 1.00 91.38 171 PHE A C 1
ATOM 1473 O O . PHE A 1 171 ? 11.179 -8.033 -12.822 1.00 91.38 171 PHE A O 1
ATOM 1480 N N . GLN A 1 172 ? 12.219 -9.233 -14.391 1.00 91.56 172 GLN A N 1
ATOM 1481 C CA . GLN A 1 172 ? 10.988 -9.543 -15.125 1.00 91.56 172 GLN A CA 1
ATOM 1482 C C . GLN A 1 172 ? 9.996 -10.356 -14.289 1.00 91.56 172 GLN A C 1
ATOM 1484 O O . GLN A 1 172 ? 8.800 -10.082 -14.331 1.00 91.56 172 GLN A O 1
ATOM 1489 N N . ASN A 1 173 ? 10.466 -11.347 -13.526 1.00 92.44 173 ASN A N 1
ATOM 1490 C CA . ASN A 1 173 ? 9.594 -12.121 -12.641 1.00 92.44 173 ASN A CA 1
ATOM 1491 C C . ASN A 1 173 ? 9.010 -11.251 -11.524 1.00 92.44 173 ASN A C 1
ATOM 1493 O O . ASN A 1 173 ? 7.820 -11.352 -11.245 1.00 92.44 173 ASN A O 1
ATOM 1497 N N . PHE A 1 174 ? 9.823 -10.375 -10.932 1.00 94.44 174 PHE A N 1
ATOM 1498 C CA . PHE A 1 174 ? 9.361 -9.386 -9.964 1.00 94.44 174 PHE A CA 1
ATOM 1499 C C . PHE A 1 174 ? 8.278 -8.479 -10.566 1.00 94.44 174 PHE A C 1
ATOM 1501 O O . PHE A 1 174 ? 7.178 -8.415 -10.022 1.00 94.44 174 PHE A O 1
ATOM 1508 N N . ARG A 1 175 ? 8.532 -7.869 -11.733 1.00 95.75 175 ARG A N 1
ATOM 1509 C CA . ARG A 1 175 ? 7.555 -7.008 -12.420 1.00 95.75 175 ARG A CA 1
ATOM 1510 C C . ARG A 1 175 ? 6.258 -7.740 -12.752 1.00 95.75 175 ARG A C 1
ATOM 1512 O O . ARG A 1 175 ? 5.192 -7.168 -12.585 1.00 95.75 175 ARG A O 1
ATOM 1519 N N . LYS A 1 176 ? 6.319 -9.010 -13.166 1.00 96.69 176 LYS A N 1
ATOM 1520 C CA . LYS A 1 176 ? 5.117 -9.830 -13.411 1.00 96.69 176 LYS A CA 1
ATOM 1521 C C . LYS A 1 176 ? 4.297 -10.066 -12.145 1.00 96.69 176 LYS A C 1
ATOM 1523 O O . LYS A 1 176 ? 3.071 -10.077 -12.223 1.00 96.69 176 LYS A O 1
ATOM 1528 N N . SER A 1 177 ? 4.951 -10.264 -11.002 1.00 95.69 177 SER A N 1
ATOM 1529 C CA . SER A 1 177 ? 4.263 -10.396 -9.716 1.00 95.69 177 SER A CA 1
ATOM 1530 C C . SER A 1 177 ? 3.611 -9.076 -9.298 1.00 95.69 177 SER A C 1
ATOM 1532 O O . SER A 1 177 ? 2.427 -9.072 -8.983 1.00 95.69 177 SER A O 1
ATOM 1534 N N . VAL A 1 178 ? 4.330 -7.951 -9.415 1.00 96.88 178 VAL A N 1
ATOM 1535 C CA . VAL A 1 178 ? 3.767 -6.613 -9.157 1.00 96.88 178 VAL A CA 1
ATOM 1536 C C . VAL A 1 178 ? 2.589 -6.321 -10.090 1.00 96.88 178 VAL A C 1
ATOM 1538 O O . VAL A 1 178 ? 1.526 -5.954 -9.610 1.00 96.88 178 VAL A O 1
ATOM 1541 N N . MET A 1 179 ? 2.726 -6.572 -11.397 1.00 97.75 179 MET A N 1
ATOM 1542 C CA . MET A 1 179 ? 1.643 -6.425 -12.378 1.00 97.75 179 MET A CA 1
ATOM 1543 C C . MET A 1 179 ? 0.403 -7.216 -11.963 1.00 97.75 179 MET A C 1
ATOM 1545 O O . MET A 1 179 ? -0.706 -6.688 -11.966 1.00 97.75 179 MET A O 1
ATOM 1549 N N . LYS A 1 180 ? 0.582 -8.491 -11.597 1.00 96.81 180 LYS A N 1
ATOM 1550 C CA . LYS A 1 180 ? -0.521 -9.351 -11.168 1.00 96.81 180 LYS A CA 1
ATOM 1551 C C . LYS A 1 180 ? -1.248 -8.749 -9.964 1.00 96.81 180 LYS A C 1
ATOM 1553 O O . LYS A 1 180 ? -2.474 -8.679 -9.987 1.00 96.81 180 LYS A O 1
ATOM 1558 N N . ASP A 1 181 ? -0.510 -8.320 -8.948 1.00 96.00 181 ASP A N 1
ATOM 1559 C CA . ASP A 1 181 ? -1.088 -7.773 -7.723 1.00 96.00 181 ASP A CA 1
ATOM 1560 C C . ASP A 1 181 ? -1.762 -6.417 -7.977 1.00 96.00 181 ASP A C 1
ATOM 1562 O O . ASP A 1 181 ? -2.902 -6.223 -7.561 1.00 96.00 181 ASP A O 1
ATOM 1566 N N . THR A 1 182 ? -1.139 -5.523 -8.751 1.00 97.62 182 THR A N 1
ATOM 1567 C CA . THR A 1 182 ? -1.735 -4.246 -9.180 1.00 97.62 182 THR A CA 1
ATOM 1568 C C . THR A 1 182 ? -3.063 -4.457 -9.910 1.00 97.62 182 THR A C 1
ATOM 1570 O O . THR A 1 182 ? -4.059 -3.814 -9.574 1.00 97.62 182 THR A O 1
ATOM 1573 N N . LEU A 1 183 ? -3.119 -5.401 -10.854 1.00 97.56 183 LEU A N 1
ATOM 1574 C CA . LEU A 1 183 ? -4.352 -5.726 -11.576 1.00 97.56 183 LEU A CA 1
ATOM 1575 C C . LEU A 1 183 ? -5.415 -6.335 -10.650 1.00 97.56 183 LEU A C 1
ATOM 1577 O O . LEU A 1 183 ? -6.593 -5.993 -10.762 1.00 97.56 183 LEU A O 1
ATOM 1581 N N . LEU A 1 184 ? -5.022 -7.206 -9.713 1.00 96.94 184 LEU A N 1
ATOM 1582 C CA . LEU A 1 184 ? -5.940 -7.772 -8.719 1.00 96.94 184 LEU A CA 1
ATOM 1583 C C . LEU A 1 184 ? -6.524 -6.694 -7.803 1.00 96.94 184 LEU A C 1
ATOM 1585 O O . LEU A 1 184 ? -7.707 -6.770 -7.475 1.00 96.94 184 LEU A O 1
ATOM 1589 N N . LEU A 1 185 ? -5.746 -5.676 -7.434 1.00 97.25 185 LEU A N 1
ATOM 1590 C CA . LEU A 1 185 ? -6.213 -4.514 -6.670 1.00 97.25 185 LEU A CA 1
ATOM 1591 C C . LEU A 1 185 ? -7.137 -3.597 -7.488 1.00 97.25 185 LEU A C 1
ATOM 1593 O O . LEU A 1 185 ? -7.884 -2.811 -6.907 1.00 97.25 185 LEU A O 1
ATOM 1597 N N . GLY A 1 186 ? -7.147 -3.732 -8.817 1.00 97.00 186 GLY A N 1
ATOM 1598 C CA . GLY A 1 186 ? -7.943 -2.919 -9.738 1.00 97.00 186 GLY A CA 1
ATOM 1599 C C . GLY A 1 186 ? -7.221 -1.679 -10.271 1.00 97.00 186 GLY A C 1
ATOM 1600 O O . GLY A 1 186 ? -7.882 -0.783 -10.795 1.00 97.00 186 GLY A O 1
ATOM 1601 N N . GLY A 1 187 ? -5.898 -1.614 -10.121 1.00 97.06 187 GLY A N 1
ATOM 1602 C CA . GLY A 1 187 ? -5.044 -0.620 -10.764 1.00 97.06 187 GLY A CA 1
ATOM 1603 C C . GLY A 1 187 ? -4.605 -1.052 -12.163 1.00 97.06 187 GLY A C 1
ATOM 1604 O O . GLY A 1 187 ? -4.768 -2.204 -12.558 1.00 97.06 187 GLY A O 1
ATOM 1605 N N . GLU A 1 188 ? -4.019 -0.118 -12.910 1.00 97.00 188 GLU A N 1
ATOM 1606 C CA . GLU A 1 188 ? -3.495 -0.350 -14.270 1.00 97.00 188 GLU A CA 1
ATOM 1607 C C . GLU A 1 188 ? -1.981 -0.123 -14.387 1.00 97.00 188 GLU A C 1
ATOM 1609 O O . GLU A 1 188 ? -1.363 -0.535 -15.361 1.00 97.00 188 GLU A O 1
ATOM 1614 N N . LYS A 1 189 ? -1.379 0.527 -13.388 1.00 97.56 189 LYS A N 1
ATOM 1615 C CA . LYS A 1 189 ? 0.046 0.855 -13.341 1.00 97.56 189 LYS A CA 1
ATOM 1616 C C . LYS A 1 189 ? 0.532 0.973 -11.904 1.00 97.56 189 LYS A C 1
ATOM 1618 O O . LYS A 1 189 ? -0.272 1.193 -10.991 1.00 97.56 189 LYS A O 1
ATOM 1623 N N . ALA A 1 190 ? 1.842 0.873 -11.724 1.00 98.12 190 ALA A N 1
ATOM 1624 C CA . ALA A 1 190 ? 2.504 1.079 -10.444 1.00 98.12 190 ALA A CA 1
ATOM 1625 C C . ALA A 1 190 ? 3.590 2.157 -10.547 1.00 98.12 190 ALA A C 1
ATOM 1627 O O . ALA A 1 190 ? 4.333 2.220 -11.528 1.00 98.12 190 ALA A O 1
ATOM 1628 N N . TYR A 1 191 ? 3.691 2.983 -9.512 1.00 97.75 191 TYR A N 1
ATOM 1629 C CA . TYR A 1 191 ? 4.822 3.867 -9.270 1.00 97.75 191 TYR A CA 1
ATOM 1630 C C . TYR A 1 191 ? 5.819 3.180 -8.342 1.00 97.75 191 TYR A C 1
ATOM 1632 O O . TYR A 1 191 ? 5.431 2.550 -7.364 1.00 97.75 191 TYR A O 1
ATOM 1640 N N . PHE A 1 192 ? 7.104 3.343 -8.632 1.00 97.00 192 PHE A N 1
ATOM 1641 C CA . PHE A 1 192 ? 8.206 2.913 -7.783 1.00 97.00 192 PHE A CA 1
ATOM 1642 C C . PHE A 1 192 ? 8.971 4.160 -7.368 1.00 97.00 192 PHE A C 1
ATOM 1644 O O . PHE A 1 192 ? 9.586 4.835 -8.205 1.00 97.00 192 PHE A O 1
ATOM 1651 N N . VAL A 1 193 ? 8.914 4.469 -6.080 1.00 95.06 193 VAL A N 1
ATOM 1652 C CA . VAL A 1 193 ? 9.556 5.648 -5.503 1.00 95.06 193 VAL A CA 1
ATOM 1653 C C . VAL A 1 193 ? 10.573 5.246 -4.445 1.00 95.06 193 VAL A C 1
ATOM 1655 O O . VAL A 1 193 ? 10.570 4.131 -3.928 1.00 95.06 193 VAL A O 1
ATOM 1658 N N . ASN A 1 194 ? 11.484 6.169 -4.176 1.00 90.81 194 ASN A N 1
ATOM 1659 C CA . ASN A 1 194 ? 12.522 6.032 -3.171 1.00 90.81 194 ASN A CA 1
ATOM 1660 C C . ASN A 1 194 ? 11.965 6.475 -1.809 1.00 90.81 194 ASN A C 1
ATOM 1662 O O . ASN A 1 194 ? 11.611 7.644 -1.647 1.00 90.81 194 ASN A O 1
ATOM 1666 N N . ASP A 1 195 ? 11.956 5.558 -0.840 1.00 84.12 195 ASP A N 1
ATOM 1667 C CA . ASP A 1 195 ? 11.434 5.756 0.525 1.00 84.12 195 ASP A CA 1
ATOM 1668 C C . ASP A 1 195 ? 12.180 6.834 1.341 1.00 84.12 195 ASP A C 1
ATOM 1670 O O . ASP A 1 195 ? 11.729 7.311 2.376 1.00 84.12 195 ASP A O 1
ATOM 1674 N N . GLN A 1 196 ? 13.345 7.265 0.874 1.00 84.94 196 GLN A N 1
ATOM 1675 C CA . GLN A 1 196 ? 14.212 8.272 1.487 1.00 84.94 196 GLN A CA 1
ATOM 1676 C C . GLN A 1 196 ? 14.433 9.470 0.553 1.00 84.94 196 GLN A C 1
ATOM 1678 O O . GLN A 1 196 ? 15.397 10.230 0.707 1.00 84.94 196 GLN A O 1
ATOM 1683 N N . CYS A 1 197 ? 13.558 9.662 -0.438 1.00 82.88 197 CYS A N 1
ATOM 1684 C CA . CYS A 1 197 ? 13.666 10.770 -1.371 1.00 82.88 197 CYS A CA 1
ATOM 1685 C C . CYS A 1 197 ? 13.260 12.082 -0.696 1.00 82.88 197 CYS A C 1
ATOM 1687 O O . CYS A 1 197 ? 12.092 12.332 -0.414 1.00 82.88 197 CYS A O 1
ATOM 1689 N N . ASN A 1 198 ? 14.223 12.986 -0.515 1.00 80.31 198 ASN A N 1
ATOM 1690 C CA . ASN A 1 198 ? 13.958 14.311 0.057 1.00 80.31 198 ASN A CA 1
ATOM 1691 C C . ASN A 1 198 ? 13.050 15.192 -0.823 1.00 80.31 198 ASN A C 1
ATOM 1693 O O . ASN A 1 198 ? 12.554 16.216 -0.348 1.00 80.31 198 ASN A O 1
ATOM 1697 N N . HIS A 1 199 ? 12.870 14.821 -2.094 1.00 82.12 199 HIS A N 1
ATOM 1698 C CA . HIS A 1 199 ? 12.011 15.524 -3.044 1.00 82.12 199 HIS A CA 1
ATOM 1699 C C . HIS A 1 199 ? 10.545 15.068 -2.955 1.00 82.12 199 HIS A C 1
ATOM 1701 O O . HIS A 1 199 ? 9.662 15.861 -3.261 1.00 82.12 199 HIS A O 1
ATOM 1707 N N . LEU A 1 200 ? 10.293 13.839 -2.488 1.00 82.62 200 LEU A N 1
ATOM 1708 C CA . LEU A 1 200 ? 8.970 13.222 -2.338 1.00 82.62 200 LEU A CA 1
ATOM 1709 C C . LEU A 1 200 ? 8.584 13.148 -0.858 1.00 82.62 200 LEU A C 1
ATOM 1711 O O . LEU A 1 200 ? 8.408 12.072 -0.296 1.00 82.62 200 LEU A O 1
ATOM 1715 N N . LYS A 1 201 ? 8.496 14.300 -0.190 1.00 80.62 201 LYS A N 1
ATOM 1716 C CA . LYS A 1 201 ? 8.171 14.319 1.243 1.00 80.62 201 LYS A CA 1
ATOM 1717 C C . LYS A 1 201 ? 6.797 13.691 1.476 1.00 80.62 201 LYS A C 1
ATOM 1719 O O . LYS A 1 201 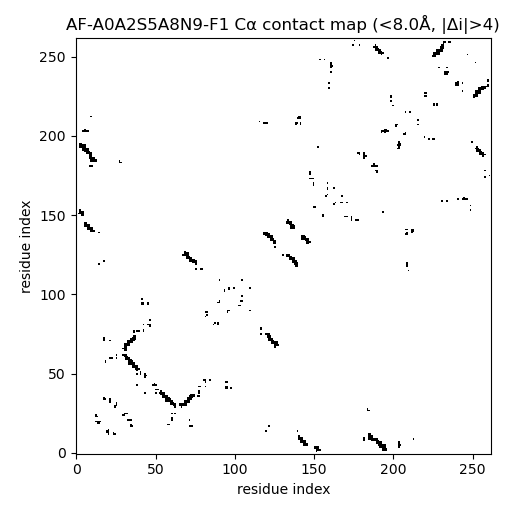? 5.805 14.192 0.956 1.00 80.62 201 LYS A O 1
ATOM 1724 N N . GLY A 1 202 ? 6.766 12.615 2.257 1.00 80.88 202 GLY A N 1
ATOM 1725 C CA . GLY A 1 202 ? 5.548 11.873 2.577 1.00 80.88 202 GLY A CA 1
ATOM 1726 C C . GLY A 1 202 ? 5.177 10.771 1.575 1.00 80.88 202 GLY A C 1
ATOM 1727 O O . GLY A 1 202 ? 4.523 9.808 1.964 1.00 80.88 202 GLY A O 1
ATOM 1728 N N . VAL A 1 203 ? 5.644 10.839 0.321 1.00 85.62 203 VAL A N 1
ATOM 1729 C CA . VAL A 1 203 ? 5.348 9.837 -0.719 1.00 85.62 203 VAL A CA 1
ATOM 1730 C C . VAL A 1 203 ? 6.487 8.822 -0.823 1.00 85.62 203 VAL A C 1
ATOM 1732 O O . VAL A 1 203 ? 7.638 9.174 -1.066 1.00 85.62 203 VAL A O 1
ATOM 1735 N N . GLY A 1 204 ? 6.153 7.548 -0.650 1.00 82.81 204 GLY A N 1
ATOM 1736 C CA . GLY A 1 204 ? 7.081 6.466 -0.322 1.00 82.81 204 GLY A CA 1
ATOM 1737 C C . GLY A 1 204 ? 7.430 6.390 1.169 1.00 82.81 204 GLY A C 1
ATOM 1738 O O . GLY A 1 204 ? 8.285 5.604 1.563 1.00 82.81 204 GLY A O 1
ATOM 1739 N N . GLN A 1 205 ? 6.809 7.228 2.003 1.00 82.81 205 GLN A N 1
ATOM 1740 C CA . GLN A 1 205 ? 7.191 7.452 3.404 1.00 82.81 205 GLN A CA 1
ATOM 1741 C C . GLN A 1 205 ? 6.036 7.244 4.388 1.00 82.81 205 GLN A C 1
ATOM 1743 O O . GLN A 1 205 ? 6.229 7.437 5.589 1.00 82.81 205 GLN A O 1
ATOM 1748 N N . GLY A 1 206 ? 4.858 6.836 3.904 1.00 81.19 206 GLY A N 1
ATOM 1749 C CA . GLY A 1 206 ? 3.698 6.529 4.742 1.00 81.19 206 GLY A CA 1
ATOM 1750 C C . GLY A 1 206 ? 2.674 7.658 4.878 1.00 81.19 206 GLY A C 1
ATOM 1751 O O . GLY A 1 206 ? 1.720 7.488 5.638 1.00 81.19 206 GLY A O 1
ATOM 1752 N N . SER A 1 207 ? 2.847 8.778 4.165 1.00 85.19 207 SER A N 1
ATOM 1753 C CA . SER A 1 207 ? 1.875 9.884 4.106 1.00 85.19 207 SER A CA 1
ATOM 1754 C C . SER A 1 207 ? 1.054 9.879 2.809 1.00 85.19 207 SER A C 1
ATOM 1756 O O . SER A 1 207 ? 0.464 10.891 2.430 1.00 85.19 207 SER A O 1
ATOM 1758 N N . GLU A 1 208 ? 1.004 8.761 2.078 1.00 89.19 208 GLU A N 1
ATOM 1759 C CA . GLU A 1 208 ? 0.213 8.658 0.842 1.00 89.19 208 GLU A CA 1
ATOM 1760 C C . GLU A 1 208 ? -1.289 8.809 1.109 1.00 89.19 208 GLU A C 1
ATOM 1762 O O . GLU A 1 208 ? -2.048 9.168 0.214 1.00 89.19 208 GLU A O 1
ATOM 1767 N N . ASN A 1 209 ? -1.703 8.598 2.357 1.00 86.69 209 ASN A N 1
ATOM 1768 C CA . ASN A 1 209 ? -3.055 8.816 2.850 1.00 86.69 209 ASN A CA 1
ATOM 1769 C C . ASN A 1 209 ? -3.537 10.271 2.696 1.00 86.69 209 ASN A C 1
ATOM 1771 O O . ASN A 1 209 ? -4.738 10.515 2.728 1.00 86.69 209 ASN A O 1
ATOM 1775 N N . GLU A 1 210 ? -2.632 11.236 2.522 1.00 87.81 210 GLU A N 1
ATOM 1776 C CA . GLU A 1 210 ? -2.967 12.654 2.325 1.00 87.81 210 GLU A CA 1
ATOM 1777 C C . GLU A 1 210 ? -3.473 12.983 0.910 1.00 87.81 210 GLU A C 1
ATOM 1779 O O . GLU A 1 210 ? -3.908 14.109 0.665 1.00 87.81 210 GLU A O 1
ATOM 1784 N N . TYR A 1 211 ? -3.427 12.021 -0.014 1.00 90.50 211 TYR A N 1
ATOM 1785 C CA . TYR A 1 211 ? -3.737 12.218 -1.426 1.00 90.50 211 TYR A CA 1
ATOM 1786 C C . TYR A 1 211 ? -4.845 11.263 -1.881 1.00 90.50 211 TYR A C 1
ATOM 1788 O O . TYR A 1 211 ? -4.903 10.107 -1.463 1.00 90.50 211 TYR A O 1
ATOM 1796 N N . ASN A 1 212 ? -5.683 11.696 -2.825 1.00 93.19 212 ASN A N 1
ATOM 1797 C CA . ASN A 1 212 ? -6.308 10.737 -3.743 1.00 93.19 212 ASN A CA 1
ATOM 1798 C C . ASN A 1 212 ? -5.324 10.336 -4.859 1.00 93.19 212 ASN A C 1
ATOM 1800 O O . ASN A 1 212 ? -4.251 10.929 -5.007 1.00 93.19 212 ASN A O 1
ATOM 1804 N N . TRP A 1 213 ? -5.679 9.336 -5.675 1.00 95.56 213 TRP A N 1
ATOM 1805 C CA . TRP A 1 213 ? -4.751 8.818 -6.685 1.00 95.56 213 TRP A CA 1
ATOM 1806 C C . TRP A 1 213 ? -4.296 9.901 -7.678 1.00 95.56 213 TRP A C 1
ATOM 1808 O O . TRP A 1 213 ? -3.108 10.028 -7.963 1.00 95.56 213 TRP A O 1
ATOM 1818 N N . GLN A 1 214 ? -5.225 10.727 -8.167 1.00 96.00 214 GLN A N 1
ATOM 1819 C CA . GLN A 1 214 ? -4.911 11.776 -9.141 1.00 96.00 214 GLN A CA 1
ATOM 1820 C C . GLN A 1 214 ? -4.017 12.872 -8.544 1.00 96.00 214 GLN A C 1
ATOM 1822 O O . GLN A 1 214 ? -3.136 13.395 -9.231 1.00 96.00 214 GLN A O 1
ATOM 1827 N N . GLU A 1 215 ? -4.247 13.241 -7.285 1.00 95.38 215 GLU A N 1
ATOM 1828 C CA . GLU A 1 215 ? -3.421 14.206 -6.557 1.00 95.38 215 GLU A CA 1
ATOM 1829 C C . GLU A 1 215 ? -2.004 13.681 -6.343 1.00 95.38 215 GLU A C 1
ATOM 1831 O O . GLU A 1 215 ? -1.053 14.427 -6.579 1.00 95.38 215 GLU A O 1
ATOM 1836 N N . LEU A 1 216 ? -1.856 12.403 -5.983 1.00 95.38 216 LEU A N 1
ATOM 1837 C CA . LEU A 1 216 ? -0.554 11.756 -5.826 1.00 95.38 216 LEU A CA 1
ATOM 1838 C C . LEU A 1 216 ? 0.228 11.763 -7.143 1.00 95.38 216 LEU A C 1
ATOM 1840 O O . LEU A 1 216 ? 1.396 12.155 -7.173 1.00 95.38 216 LEU A O 1
ATOM 1844 N N . GLU A 1 217 ? -0.418 11.398 -8.252 1.00 95.69 217 GLU A N 1
ATOM 1845 C CA . GLU A 1 217 ? 0.219 11.449 -9.570 1.00 95.69 217 GLU A CA 1
ATOM 1846 C C . GLU A 1 217 ? 0.636 12.871 -9.943 1.00 95.69 217 GLU A C 1
ATOM 1848 O O . GLU A 1 217 ? 1.756 13.095 -10.409 1.00 95.69 217 GLU A O 1
ATOM 1853 N N . ASN A 1 218 ? -0.245 13.848 -9.732 1.00 95.50 218 ASN A N 1
ATOM 1854 C CA . ASN A 1 218 ? 0.060 15.246 -10.015 1.00 95.50 218 ASN A CA 1
ATOM 1855 C C . ASN A 1 218 ? 1.233 15.740 -9.163 1.00 95.50 218 ASN A C 1
ATOM 1857 O O . ASN A 1 218 ? 2.111 16.422 -9.688 1.00 95.50 218 ASN A O 1
ATOM 1861 N N . TYR A 1 219 ? 1.275 15.369 -7.883 1.00 94.81 219 TYR A N 1
ATOM 1862 C CA . TYR A 1 219 ? 2.363 15.720 -6.979 1.00 94.81 219 TYR A CA 1
ATOM 1863 C C . TYR A 1 219 ? 3.700 15.160 -7.473 1.00 94.81 219 TYR A C 1
ATOM 1865 O O . TYR A 1 219 ? 4.615 15.948 -7.722 1.00 94.81 219 TYR A O 1
ATOM 1873 N N . ILE A 1 220 ? 3.786 13.845 -7.720 1.00 94.25 220 ILE A N 1
ATOM 1874 C CA . ILE A 1 220 ? 5.008 13.189 -8.221 1.00 94.25 220 ILE A CA 1
ATOM 1875 C C . ILE A 1 220 ? 5.490 13.859 -9.516 1.00 94.25 220 ILE A C 1
ATOM 1877 O O . ILE A 1 220 ? 6.669 14.184 -9.644 1.00 94.25 220 ILE A O 1
ATOM 1881 N N . ASN A 1 221 ? 4.582 14.112 -10.464 1.00 93.44 221 ASN A N 1
ATOM 1882 C CA . ASN A 1 221 ? 4.931 14.688 -11.766 1.00 93.44 221 ASN A CA 1
ATOM 1883 C C . ASN A 1 221 ? 5.228 16.202 -11.723 1.00 93.44 221 ASN A C 1
ATOM 1885 O O . ASN A 1 221 ? 5.782 16.737 -12.682 1.00 93.44 221 ASN A O 1
ATOM 1889 N N . SER A 1 222 ? 4.853 16.907 -10.651 1.00 93.62 222 SER A N 1
ATOM 1890 C CA . SER A 1 222 ? 5.088 18.354 -10.507 1.00 93.62 222 SER A CA 1
ATOM 1891 C C . SER A 1 222 ? 6.487 18.712 -9.998 1.00 93.62 222 SER A C 1
ATOM 1893 O O . SER A 1 222 ? 6.895 19.873 -10.071 1.00 93.62 222 SER A O 1
ATOM 1895 N N . ILE A 1 223 ? 7.232 17.737 -9.475 1.00 93.00 223 ILE A N 1
ATOM 1896 C CA . ILE A 1 223 ? 8.543 17.970 -8.872 1.00 93.00 223 ILE A CA 1
ATOM 1897 C C . ILE A 1 223 ? 9.590 18.123 -9.980 1.00 93.00 223 ILE A C 1
ATOM 1899 O O . ILE A 1 223 ? 10.059 17.144 -10.546 1.00 93.00 223 ILE A O 1
ATOM 1903 N N . GLU A 1 224 ? 10.030 19.358 -10.241 1.00 90.12 224 GLU A N 1
ATOM 1904 C CA . GLU A 1 224 ? 10.998 19.673 -11.313 1.00 90.12 224 GLU A CA 1
ATOM 1905 C C . GLU A 1 224 ? 12.328 18.910 -11.209 1.00 90.12 224 GLU A C 1
ATOM 1907 O O . GLU A 1 224 ? 13.002 18.661 -12.205 1.00 90.12 224 GLU A O 1
ATOM 1912 N N . SER A 1 225 ? 12.720 18.558 -9.984 1.00 89.56 225 SER A N 1
ATOM 1913 C CA . SER A 1 225 ? 13.962 17.832 -9.689 1.00 89.56 225 SER A CA 1
ATOM 1914 C C . SER A 1 225 ? 13.820 16.312 -9.763 1.00 89.56 225 SER A C 1
ATOM 1916 O O . SER A 1 225 ? 14.802 15.614 -9.528 1.00 89.56 225 SER A O 1
ATOM 1918 N N . LEU A 1 226 ? 12.627 15.800 -10.071 1.00 92.62 226 LEU A N 1
ATOM 1919 C CA . LEU A 1 226 ? 12.332 14.378 -10.163 1.00 92.62 226 LEU A CA 1
ATOM 1920 C C . LEU A 1 226 ? 12.013 14.008 -11.616 1.00 92.62 226 LEU A C 1
ATOM 1922 O O . LEU A 1 226 ? 11.118 14.562 -12.246 1.00 92.62 226 LEU A O 1
ATOM 1926 N N . GLU A 1 227 ? 12.741 13.037 -12.149 1.00 93.94 227 GLU A N 1
ATOM 1927 C CA . GLU A 1 227 ? 12.523 12.471 -13.471 1.00 93.94 227 GLU A CA 1
ATOM 1928 C C . GLU A 1 227 ? 11.770 11.142 -13.331 1.00 93.94 227 GLU A C 1
ATOM 1930 O O . GLU A 1 227 ? 12.296 10.163 -12.798 1.00 93.94 227 GLU A O 1
ATOM 1935 N N . VAL A 1 228 ? 10.525 11.107 -13.814 1.00 96.06 228 VAL A N 1
ATOM 1936 C CA . VAL A 1 228 ? 9.687 9.901 -13.815 1.00 96.06 228 VAL A CA 1
ATOM 1937 C C . VAL A 1 228 ? 9.946 9.100 -15.092 1.00 96.06 228 VAL A C 1
ATOM 1939 O O . VAL A 1 228 ? 9.610 9.525 -16.199 1.00 96.06 228 VAL A O 1
ATOM 1942 N N . ILE A 1 229 ? 10.547 7.923 -14.944 1.00 96.62 229 ILE A N 1
ATOM 1943 C CA . ILE A 1 229 ? 10.935 7.046 -16.051 1.00 96.62 229 ILE A CA 1
ATOM 1944 C C . ILE A 1 229 ? 9.902 5.936 -16.256 1.00 96.62 229 ILE A C 1
ATOM 1946 O O . ILE A 1 229 ? 9.573 5.205 -15.326 1.00 96.62 229 ILE A O 1
ATOM 1950 N N . SER A 1 230 ? 9.443 5.750 -17.496 1.00 97.19 230 SER A N 1
ATOM 1951 C CA . SER A 1 230 ? 8.576 4.620 -17.860 1.00 97.19 230 SER A CA 1
ATOM 1952 C C . SER A 1 230 ? 9.402 3.345 -18.046 1.00 97.19 230 SER A C 1
ATOM 1954 O O . SER A 1 230 ? 10.232 3.266 -18.958 1.00 97.19 230 SER A O 1
ATOM 1956 N N . ILE A 1 231 ? 9.181 2.337 -17.197 1.00 96.31 231 ILE A N 1
ATOM 1957 C CA . ILE A 1 231 ? 9.908 1.060 -17.249 1.00 96.31 231 ILE A CA 1
ATOM 1958 C C . ILE A 1 231 ? 9.598 0.325 -18.553 1.00 96.31 231 ILE A C 1
ATOM 1960 O O . ILE A 1 231 ? 10.537 -0.040 -19.268 1.00 96.31 231 ILE A O 1
ATOM 1964 N N . SER A 1 232 ? 8.322 0.167 -18.903 1.00 95.31 232 SER A N 1
ATOM 1965 C CA . SER A 1 232 ? 7.883 -0.470 -20.150 1.00 95.31 232 SER A CA 1
ATOM 1966 C C . SER A 1 232 ? 8.506 0.183 -21.384 1.00 95.31 232 SER A C 1
ATOM 1968 O O . SER A 1 232 ? 9.080 -0.501 -22.235 1.00 95.31 232 SER A O 1
ATOM 1970 N N . ARG A 1 233 ? 8.559 1.520 -21.439 1.00 95.38 233 ARG A N 1
ATOM 1971 C CA . ARG A 1 233 ? 9.206 2.233 -22.545 1.00 95.38 233 ARG A CA 1
ATOM 1972 C C . ARG A 1 233 ? 10.707 1.980 -22.616 1.00 95.38 233 ARG A C 1
ATOM 1974 O O . ARG A 1 233 ? 11.238 1.872 -23.719 1.00 95.38 233 ARG A O 1
ATOM 1981 N N . THR A 1 234 ? 11.407 1.822 -21.486 1.00 93.12 234 THR A N 1
ATOM 1982 C CA . THR A 1 234 ? 12.820 1.395 -21.548 1.00 93.12 234 THR A CA 1
ATOM 1983 C C . THR A 1 234 ? 12.972 0.026 -22.215 1.00 93.12 234 THR A C 1
ATOM 1985 O O . THR A 1 234 ? 14.051 -0.275 -22.724 1.00 93.12 234 THR A O 1
ATOM 1988 N N . VAL A 1 235 ? 11.930 -0.823 -22.192 1.00 90.62 235 VAL A N 1
ATOM 1989 C CA . VAL A 1 235 ? 11.919 -2.154 -22.823 1.00 90.62 235 VAL A CA 1
ATOM 1990 C C . VAL A 1 235 ? 11.621 -2.069 -24.307 1.00 90.62 235 VAL A C 1
ATOM 1992 O O . VAL A 1 235 ? 12.319 -2.710 -25.093 1.00 90.62 235 VAL A O 1
ATOM 1995 N N . LEU A 1 236 ? 10.630 -1.267 -24.674 1.00 92.44 236 LEU A N 1
ATOM 1996 C CA . LEU A 1 236 ? 10.105 -1.194 -26.033 1.00 92.44 236 LEU A CA 1
ATOM 1997 C C . LEU A 1 236 ? 10.911 -0.254 -26.948 1.00 92.44 236 LEU A C 1
ATOM 1999 O O . LEU A 1 236 ? 10.931 -0.456 -28.161 1.00 92.44 236 LEU A O 1
ATOM 2003 N N . ASP A 1 237 ? 11.603 0.746 -26.392 1.00 94.00 237 ASP A N 1
ATOM 2004 C CA . ASP A 1 237 ? 12.335 1.772 -27.144 1.00 94.00 237 ASP A CA 1
ATOM 2005 C C . ASP A 1 237 ? 13.813 1.836 -26.721 1.00 94.00 237 ASP A C 1
ATOM 2007 O O . ASP A 1 237 ? 14.177 2.359 -25.663 1.00 94.00 237 ASP A O 1
ATOM 2011 N N . LEU A 1 238 ? 14.695 1.341 -27.597 1.00 91.06 238 LEU A N 1
ATOM 2012 C CA . LEU A 1 238 ? 16.143 1.344 -27.374 1.00 91.06 238 LEU A CA 1
ATOM 2013 C C . LEU A 1 238 ? 16.722 2.762 -27.248 1.00 91.06 238 LEU A C 1
ATOM 2015 O O . LEU A 1 238 ? 17.643 2.970 -26.461 1.00 91.06 238 LEU A O 1
ATOM 2019 N N . ASN A 1 239 ? 16.205 3.746 -27.989 1.00 94.06 239 ASN A N 1
ATOM 2020 C CA . ASN A 1 239 ? 16.709 5.119 -27.898 1.00 94.06 239 ASN A CA 1
ATOM 2021 C C . ASN A 1 239 ? 16.327 5.738 -26.553 1.00 94.06 239 ASN A C 1
ATOM 2023 O O . ASN A 1 239 ? 17.153 6.394 -25.918 1.00 94.06 239 ASN A O 1
ATOM 2027 N N . TYR A 1 240 ? 15.101 5.489 -26.089 1.00 93.88 240 TYR A N 1
ATOM 2028 C CA . TYR A 1 240 ? 14.681 5.890 -24.749 1.00 93.88 240 TYR A CA 1
ATOM 2029 C C . TYR A 1 240 ? 15.547 5.220 -23.673 1.00 93.88 240 TYR A C 1
ATOM 2031 O O . TYR A 1 240 ? 16.069 5.908 -22.799 1.00 93.88 240 TYR A O 1
ATOM 2039 N N . GLN A 1 241 ? 15.804 3.914 -23.793 1.00 92.19 241 GLN A N 1
ATOM 2040 C CA . GLN A 1 241 ? 16.702 3.180 -22.896 1.00 92.19 241 GLN A CA 1
ATOM 2041 C C . GLN A 1 241 ? 18.102 3.804 -22.830 1.00 92.19 241 GLN A C 1
ATOM 2043 O O . GLN A 1 241 ? 18.638 3.998 -21.740 1.00 92.19 241 GLN A O 1
ATOM 2048 N N . LEU A 1 242 ? 18.688 4.149 -23.981 1.00 91.25 242 LEU A N 1
ATOM 2049 C CA . LEU A 1 242 ? 20.003 4.790 -24.053 1.00 91.25 242 LEU A CA 1
ATOM 2050 C C . LEU A 1 242 ? 20.013 6.175 -23.386 1.00 91.25 242 LEU A C 1
ATOM 2052 O O . LEU A 1 242 ? 21.004 6.517 -22.747 1.00 91.25 242 LEU A O 1
ATOM 2056 N N . ASN A 1 243 ? 18.920 6.938 -23.474 1.00 91.50 243 ASN A N 1
ATOM 2057 C CA . ASN A 1 243 ? 18.789 8.263 -22.849 1.00 91.50 243 ASN A CA 1
ATOM 2058 C C . ASN A 1 243 ? 18.623 8.219 -21.321 1.00 91.50 243 ASN A C 1
ATOM 2060 O O . ASN A 1 243 ? 18.878 9.221 -20.644 1.00 91.50 243 ASN A O 1
ATOM 2064 N N . VAL A 1 244 ? 18.167 7.083 -20.791 1.00 92.56 244 VAL A N 1
ATOM 2065 C CA . VAL A 1 244 ? 17.985 6.833 -19.353 1.00 92.56 244 VAL A CA 1
ATOM 2066 C C . VAL A 1 244 ? 19.272 6.312 -18.698 1.00 92.56 244 VAL A C 1
ATOM 2068 O O . VAL A 1 244 ? 19.424 6.388 -17.479 1.00 92.56 244 VAL A O 1
ATOM 2071 N N . ARG A 1 245 ? 20.238 5.818 -19.483 1.00 89.88 245 ARG A N 1
ATOM 2072 C CA . ARG A 1 245 ? 21.535 5.370 -18.957 1.00 89.88 245 ARG A CA 1
ATOM 2073 C C . ARG A 1 245 ? 22.257 6.504 -18.232 1.00 89.88 245 ARG A C 1
ATOM 2075 O O . ARG A 1 245 ? 22.400 7.599 -18.769 1.00 89.88 245 ARG A O 1
ATOM 2082 N N . ASN A 1 246 ? 22.810 6.189 -17.064 1.00 85.81 246 ASN A N 1
ATOM 2083 C CA . ASN A 1 246 ? 23.647 7.080 -16.255 1.00 85.81 246 ASN A CA 1
ATOM 2084 C C . ASN A 1 246 ? 22.919 8.320 -15.707 1.00 85.81 246 ASN A C 1
ATOM 2086 O O . ASN A 1 246 ? 23.571 9.312 -15.377 1.00 85.81 246 ASN A O 1
ATOM 2090 N N . ARG A 1 247 ? 21.585 8.285 -15.606 1.00 91.31 247 ARG A N 1
ATOM 2091 C CA . ARG A 1 247 ? 20.824 9.324 -14.899 1.00 91.31 247 ARG A CA 1
ATOM 2092 C C . ARG A 1 247 ? 21.101 9.250 -13.400 1.00 91.31 247 ARG A C 1
ATOM 2094 O O . ARG A 1 247 ? 21.275 8.163 -12.843 1.00 91.31 247 ARG A O 1
ATOM 2101 N N . GLU A 1 248 ? 21.124 10.408 -12.744 1.00 91.69 248 GLU A N 1
ATOM 2102 C CA . GLU A 1 248 ? 21.379 10.494 -11.309 1.00 91.69 248 GLU A CA 1
ATOM 2103 C C . GLU A 1 248 ? 20.266 9.791 -10.520 1.00 91.69 248 GLU A C 1
ATOM 2105 O O . GLU A 1 248 ? 19.122 10.217 -10.496 1.00 91.69 248 GLU A O 1
ATOM 2110 N N . GLN A 1 249 ? 20.602 8.702 -9.831 1.00 90.50 249 GLN A N 1
ATOM 2111 C CA . GLN A 1 249 ? 19.614 7.811 -9.206 1.00 90.50 249 GLN A CA 1
ATOM 2112 C C . GLN A 1 249 ? 18.796 8.460 -8.078 1.00 90.50 249 GLN A C 1
ATOM 2114 O O . GLN A 1 249 ? 17.752 7.939 -7.694 1.00 90.50 249 GLN A O 1
ATOM 2119 N N . ARG A 1 250 ? 19.272 9.578 -7.516 1.00 87.75 250 ARG A N 1
ATOM 2120 C CA . ARG A 1 250 ? 18.583 10.336 -6.455 1.00 87.75 250 ARG A CA 1
ATOM 2121 C C . ARG A 1 250 ? 17.406 11.152 -6.974 1.00 87.75 250 ARG A C 1
ATOM 2123 O O . ARG A 1 250 ? 16.529 11.495 -6.190 1.00 87.75 250 ARG A O 1
ATOM 2130 N N . THR A 1 251 ? 17.403 11.446 -8.269 1.00 90.62 251 THR A N 1
ATOM 2131 C CA . THR A 1 251 ? 16.385 12.261 -8.931 1.00 90.62 251 THR A CA 1
ATOM 2132 C C . THR A 1 251 ? 15.430 11.406 -9.751 1.00 90.62 251 THR A C 1
ATOM 2134 O O . THR A 1 251 ? 14.729 11.942 -10.596 1.00 90.62 251 THR A O 1
ATOM 2137 N N . LEU A 1 252 ? 15.407 10.084 -9.559 1.00 94.00 252 LEU A N 1
ATOM 2138 C CA . LEU A 1 252 ? 14.537 9.194 -10.322 1.00 94.00 252 LEU A CA 1
ATOM 2139 C C . LEU A 1 252 ? 13.298 8.792 -9.527 1.00 94.00 252 LEU A C 1
ATOM 2141 O O . LEU A 1 252 ? 13.357 8.553 -8.323 1.00 94.00 252 LEU A O 1
ATOM 2145 N N . ALA A 1 253 ? 12.201 8.645 -10.251 1.00 96.06 253 ALA A N 1
ATOM 2146 C CA . ALA A 1 253 ? 11.083 7.783 -9.909 1.00 96.06 253 ALA A CA 1
ATOM 2147 C C . ALA A 1 253 ? 10.774 6.919 -11.134 1.00 96.06 253 ALA A C 1
ATOM 2149 O O . ALA A 1 253 ? 11.170 7.254 -12.254 1.00 96.06 253 ALA A O 1
ATOM 2150 N N . PHE A 1 254 ? 10.070 5.810 -10.947 1.00 96.94 254 PHE A N 1
ATOM 2151 C CA . PHE A 1 254 ? 9.672 4.968 -12.069 1.00 96.94 254 PHE A CA 1
ATOM 2152 C C . PHE A 1 254 ? 8.168 4.755 -12.088 1.00 96.94 254 PHE A C 1
ATOM 2154 O O . PHE A 1 254 ? 7.527 4.699 -11.043 1.00 96.94 254 PHE A O 1
ATOM 2161 N N . VAL A 1 255 ? 7.621 4.617 -13.289 1.00 98.00 255 VAL A N 1
ATOM 2162 C CA . VAL A 1 255 ? 6.241 4.202 -13.528 1.00 98.00 255 VAL A CA 1
ATOM 2163 C C . VAL A 1 255 ? 6.247 3.004 -14.462 1.00 98.00 255 VAL A C 1
ATOM 2165 O O . VAL A 1 255 ? 7.043 2.937 -15.402 1.00 98.00 255 VAL A O 1
ATOM 2168 N N . ASP A 1 256 ? 5.369 2.051 -14.201 1.00 97.94 256 ASP A N 1
ATOM 2169 C CA . ASP A 1 256 ? 5.227 0.853 -15.011 1.00 97.94 256 ASP A CA 1
ATOM 2170 C C . ASP A 1 256 ? 3.755 0.578 -15.294 1.00 97.94 256 ASP A C 1
ATOM 2172 O O . ASP A 1 256 ? 2.984 0.307 -14.376 1.00 97.94 256 ASP A O 1
ATOM 2176 N N . ASP A 1 257 ? 3.382 0.685 -16.565 1.00 97.31 257 ASP A N 1
ATOM 2177 C CA . ASP A 1 257 ? 2.070 0.307 -17.106 1.00 97.31 257 ASP A CA 1
ATOM 2178 C C . ASP A 1 257 ? 2.050 -1.145 -17.610 1.00 97.31 257 ASP A C 1
ATOM 2180 O O . ASP A 1 257 ? 1.023 -1.631 -18.079 1.00 97.31 257 ASP A O 1
ATOM 2184 N N . PHE A 1 258 ? 3.186 -1.842 -17.501 1.00 97.06 258 PHE A N 1
ATOM 2185 C CA . PHE A 1 258 ? 3.358 -3.245 -17.853 1.00 97.06 258 PHE A CA 1
ATOM 2186 C C . PHE A 1 258 ? 3.061 -3.597 -19.319 1.00 97.06 258 PHE A C 1
ATOM 2188 O O . PHE A 1 258 ? 2.939 -4.781 -19.634 1.00 97.06 258 PHE A O 1
ATOM 2195 N N . GLU A 1 259 ? 2.994 -2.618 -20.229 1.00 96.19 259 GLU A N 1
ATOM 2196 C CA . GLU A 1 259 ? 2.634 -2.843 -21.640 1.00 96.19 259 GLU A CA 1
ATOM 2197 C C . GLU A 1 259 ? 3.548 -3.875 -22.325 1.00 96.19 259 GLU A C 1
ATOM 2199 O O . GLU A 1 259 ? 3.099 -4.681 -23.135 1.00 96.19 259 GLU A O 1
ATOM 2204 N N . ASP A 1 260 ? 4.832 -3.909 -21.961 1.00 93.94 260 ASP A N 1
ATOM 2205 C CA . ASP A 1 260 ? 5.813 -4.849 -22.513 1.00 93.94 260 ASP A CA 1
ATOM 2206 C C . ASP A 1 260 ? 5.687 -6.290 -21.982 1.00 93.94 260 ASP A C 1
ATOM 2208 O O . ASP A 1 260 ? 6.396 -7.179 -22.462 1.00 93.94 260 ASP A O 1
ATOM 2212 N N . LEU A 1 261 ? 4.842 -6.524 -20.972 1.00 92.00 261 LEU A N 1
ATOM 2213 C CA . LEU A 1 261 ? 4.639 -7.828 -20.330 1.00 92.00 261 LEU A CA 1
ATOM 2214 C C . LEU A 1 261 ? 3.339 -8.532 -20.751 1.00 92.00 261 LEU A C 1
ATOM 2216 O O . LEU A 1 261 ? 3.164 -9.698 -20.370 1.00 92.00 261 LEU A O 1
ATOM 2220 N N . LEU A 1 262 ? 2.456 -7.842 -21.485 1.00 78.69 262 LEU A N 1
ATOM 2221 C CA . LEU A 1 262 ? 1.148 -8.329 -21.943 1.00 78.69 262 LEU A CA 1
ATOM 2222 C C . LEU A 1 262 ? 1.221 -9.157 -23.237 1.00 78.69 262 LEU A C 1
ATOM 2224 O O . LEU A 1 262 ? 2.083 -8.885 -24.102 1.00 78.69 262 LEU A O 1
#

Mean predicted aligned error: 5.31 Å

Foldseek 3Di:
DFWAKWKKWWFDADVVDFVSNCVLCCVLPVEWEFEWAADDPLLCVLLVPPDDDRTDTPDIDDGPPHDFYKYKYFHLVSVVVNCVVQPLCCLVDVSNVVVP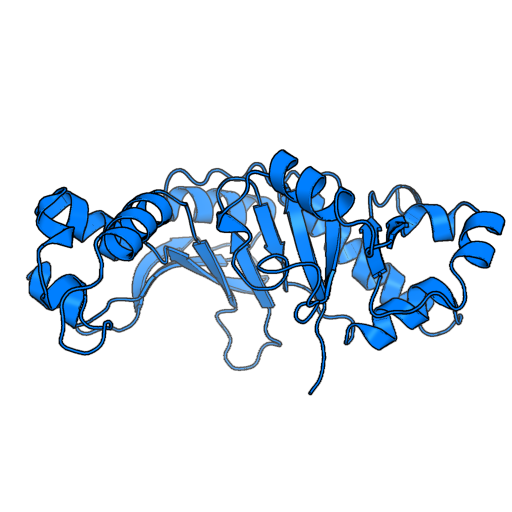DSDRDDPVVSVVCVVVNPKTWMKIWGPDPPDDTWIWIDIPTMITGPNDDQDTLVVVLCCLQPVDPVSVVSVLVRVVVSCSVSVSRVGQKIKIDICPQPQQVCVVPPNCSVDHPVRSVCSQVVRPQADEAESLCCVVPVVSSNVSHPPDSSRYMYMYSCPNVD

pLDDT: mean 90.28, std 8.42, range [52.78, 98.12]

Radius of gyration: 20.55 Å; Cα contacts (8 Å, |Δi|>4): 437; chains: 1; bounding box: 42×49×58 Å

Nearest PDB structures (foldseek):
  4a1f-assembly1_A  TM=3.206E-01  e=3.219E+00  Helicobacter pylori
  4dch-assembly1_A  TM=2.602E-01  e=7.276E+00  Homo sapiens